Protein AF-0000000079455611 (afdb_homodimer)

Radius of gyration: 25.61 Å; Cα contacts (8 Å, |Δi|>4): 217; chains: 2; bounding box: 55×75×53 Å

Solvent-accessible surface area (backbone atoms only — not comparable to full-atom values): 14718 Å² total; per-residue (Å²): 121,57,54,47,66,90,43,56,75,60,37,57,41,35,81,92,35,50,80,48,82,42,72,66,48,47,72,64,32,62,66,56,49,48,52,51,48,50,53,51,50,51,53,51,50,52,46,51,50,53,52,49,51,51,53,48,49,51,49,42,21,49,53,22,28,58,46,66,75,32,65,88,61,53,71,72,59,59,64,63,41,52,62,32,43,54,50,52,47,39,67,70,47,44,88,69,53,40,73,69,51,49,52,53,50,51,55,44,51,51,50,52,45,51,40,22,37,50,23,25,52,52,45,51,51,54,54,51,52,54,52,57,54,68,73,99,123,57,54,46,68,90,43,57,74,58,37,57,42,36,79,92,36,50,81,50,83,42,71,68,48,47,73,67,32,62,67,55,50,49,52,51,48,51,53,50,50,50,52,50,49,51,46,52,52,52,50,49,50,52,52,49,50,52,49,41,20,48,55,22,27,57,44,66,77,34,65,87,60,53,72,72,58,60,61,63,40,50,62,31,44,54,49,50,50,39,68,72,47,44,88,70,54,39,72,69,52,48,52,53,51,52,55,45,50,50,52,51,45,50,40,23,39,49,22,25,51,52,44,52,52,52,54,51,54,53,53,58,53,66,73,98

InterPro domains:
  IPR000971 Globin [PF00042] (3-98)
  IPR000971 Globin [PS01033] (1-121)
  IPR009050 Globin-like superfamily [SSF46458] (2-120)
  IPR012292 Globin/Protoglobin [G3DSA:1.10.490.10] (1-123)
  IPR050532 Globin-like Oxygen Transporters [PTHR46458] (3-132)

Sequence (272 aa):
MVLFENHYELLNLFEKFQGLKTRDEQAESMELADHAGIVMTTLDKGIKSLDNIDEFFQYVHTVGASHTQIPGFKKDNFGKIKEPFLYAVRETLQERYTTNIEVIYKITIDFIIDTLVEGYEKALQCQENAVSSTEDMVLFENHYELLNLFEKFQGLKTRDEQAESMELADHAGIVMTTLDKGIKSLDNIDEFFQYVHTVGASHTQIPGFKKDNFGKIKEPFLYAVRETLQERYTTNIEVIYKITIDFIIDTLVEGYEKALQCQENAVSSTED

Foldseek 3Di:
DPPCVPPCVVLCVDPVRVPQPDPVSCVPDPVNVVVVVVVVVVVVVVVVVVVVVVVVLVVLLVQLQVCLPPPPDDLVVLVVCLVVVLVVVCVVCVVPCDPVNSVVSNVVSVVSSVSSSNSNVVNVVVVVVVVVVVVD/DPPCVPPCVVLCVDPVRVPQPDPVSCVPDPVNVVVVVVVVVVVVVVVVVVVVVVVVLVVLLVQLQVCLPPPPDDLVVLVVCLVVVLVVVCVVCVVVPDPVNSVVSNVVSVVSSVSSSNSNVVNVVVVVVVVVVVVD

Structure (mmCIF, N/CA/C/O backbone):
data_AF-0000000079455611-model_v1
#
loop_
_entity.id
_entity.type
_entity.pdbx_description
1 polymer 'Globin domain-containing protein'
#
loop_
_atom_site.group_PDB
_atom_site.id
_atom_site.type_symbol
_atom_site.label_atom_id
_atom_site.label_alt_id
_atom_site.label_comp_id
_atom_site.label_asym_id
_atom_site.label_entity_id
_atom_site.label_seq_id
_atom_site.pdbx_PDB_ins_code
_atom_site.Cartn_x
_atom_site.Cartn_y
_atom_site.Cartn_z
_atom_site.occupancy
_atom_site.B_iso_or_equiv
_atom_site.auth_seq_id
_atom_site.auth_comp_id
_atom_site.auth_asym_id
_atom_site.auth_atom_id
_atom_site.pdbx_PDB_model_num
ATOM 1 N N . MET A 1 1 ? 9.586 -16.594 -21.203 1 56.62 1 MET A N 1
ATOM 2 C CA . MET A 1 1 ? 8.945 -17.781 -20.656 1 56.62 1 MET A CA 1
ATOM 3 C C . MET A 1 1 ? 9.711 -18.312 -19.453 1 56.62 1 MET A C 1
ATOM 5 O O . MET A 1 1 ? 9.773 -19.516 -19.219 1 56.62 1 MET A O 1
ATOM 9 N N . VAL A 1 2 ? 10.211 -17.266 -18.703 1 66.56 2 VAL A N 1
ATOM 10 C CA . VAL A 1 2 ? 11.328 -17.469 -17.781 1 66.56 2 VAL A CA 1
ATOM 11 C C . VAL A 1 2 ? 10.805 -17.953 -16.422 1 66.56 2 VAL A C 1
ATOM 13 O O . VAL A 1 2 ? 11.445 -18.781 -15.766 1 66.56 2 VAL A O 1
ATOM 16 N N . LEU A 1 3 ? 9.539 -17.984 -16.234 1 80.81 3 LEU A N 1
ATOM 17 C CA . LEU A 1 3 ? 9.109 -18.172 -14.859 1 80.81 3 LEU A CA 1
ATOM 18 C C . LEU A 1 3 ? 9.141 -19.656 -14.477 1 80.81 3 LEU A C 1
ATOM 20 O O . LEU A 1 3 ? 9.492 -20 -13.344 1 80.81 3 LEU A O 1
ATOM 24 N N . PHE A 1 4 ? 8.875 -20.578 -15.516 1 80.94 4 PHE A N 1
ATOM 25 C CA . PHE A 1 4 ? 8.742 -21.984 -15.18 1 80.94 4 PHE A CA 1
ATOM 26 C C . PHE A 1 4 ? 9.867 -22.797 -15.805 1 80.94 4 PHE A C 1
ATOM 28 O O . PHE A 1 4 ? 9.828 -24.031 -15.781 1 80.94 4 PHE A O 1
ATOM 35 N N . GLU A 1 5 ? 10.82 -22.141 -16.406 1 75.62 5 GLU A N 1
ATOM 36 C CA . GLU A 1 5 ? 11.859 -22.797 -17.188 1 75.62 5 GLU A CA 1
ATOM 37 C C . GLU A 1 5 ? 12.633 -23.812 -16.344 1 75.62 5 GLU A C 1
ATOM 39 O O . GLU A 1 5 ? 12.984 -24.891 -16.812 1 75.62 5 GLU A O 1
ATOM 44 N N . ASN A 1 6 ? 12.867 -23.547 -15.117 1 78.44 6 ASN A N 1
ATOM 45 C CA . ASN A 1 6 ? 13.633 -24.469 -14.297 1 78.44 6 ASN A CA 1
ATOM 46 C C . ASN A 1 6 ? 12.734 -25.281 -13.359 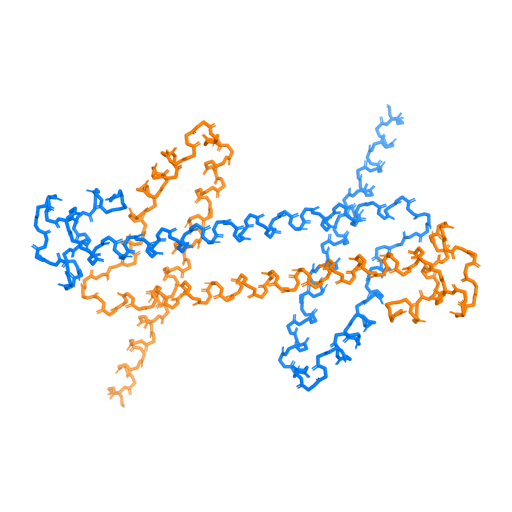1 78.44 6 ASN A C 1
ATOM 48 O O . ASN A 1 6 ? 13.219 -26.031 -12.516 1 78.44 6 ASN A O 1
ATOM 52 N N . HIS A 1 7 ? 11.484 -25.234 -13.586 1 81.38 7 HIS A N 1
ATOM 53 C CA . HIS A 1 7 ? 10.523 -25.938 -12.742 1 81.38 7 HIS A CA 1
ATOM 54 C C . HIS A 1 7 ? 9.383 -26.516 -13.578 1 81.38 7 HIS A C 1
ATOM 56 O O . HIS A 1 7 ? 8.211 -26.297 -13.266 1 81.38 7 HIS A O 1
ATOM 62 N N . TYR A 1 8 ? 9.789 -27.312 -14.508 1 79.06 8 TYR A N 1
ATOM 63 C CA . TYR A 1 8 ? 8.82 -27.891 -15.43 1 79.06 8 TYR A CA 1
ATOM 64 C C . TYR A 1 8 ? 7.918 -28.906 -14.719 1 79.06 8 TYR A C 1
ATOM 66 O O . TYR A 1 8 ? 6.793 -29.156 -15.156 1 79.06 8 TYR A O 1
ATOM 74 N N . GLU A 1 9 ? 8.453 -29.469 -13.672 1 83.31 9 GLU A N 1
ATOM 75 C CA . GLU A 1 9 ? 7.676 -30.422 -12.891 1 83.31 9 GLU A CA 1
ATOM 76 C C . GLU A 1 9 ? 6.383 -29.797 -12.383 1 83.31 9 GLU A C 1
ATOM 78 O O . GLU A 1 9 ? 5.391 -30.5 -12.156 1 83.31 9 GLU A O 1
ATOM 83 N N . LEU A 1 10 ? 6.395 -28.484 -12.266 1 84.94 10 LEU A N 1
ATOM 84 C CA . LEU A 1 10 ? 5.203 -27.781 -11.797 1 84.94 10 LEU A CA 1
ATOM 85 C C . LEU A 1 10 ? 4.109 -27.797 -12.859 1 84.94 10 LEU A C 1
ATOM 87 O O . LEU A 1 10 ? 2.922 -27.844 -12.531 1 84.94 10 LEU A O 1
ATOM 91 N N . LEU A 1 11 ? 4.539 -27.859 -14.102 1 84.38 11 LEU A N 1
ATOM 92 C CA . LEU A 1 11 ? 3.58 -27.812 -15.203 1 84.38 11 LEU A CA 1
ATOM 93 C C . LEU A 1 11 ? 2.762 -29.094 -15.258 1 84.38 11 LEU A C 1
ATOM 95 O O . LEU A 1 11 ? 1.59 -29.078 -15.641 1 84.38 11 LEU A O 1
ATOM 99 N N . ASN A 1 12 ? 3.295 -30.156 -14.766 1 83.69 12 ASN A N 1
ATOM 100 C CA . ASN A 1 12 ? 2.625 -31.453 -14.773 1 83.69 12 ASN A CA 1
ATOM 101 C C . ASN A 1 12 ? 1.487 -31.5 -13.758 1 83.69 12 ASN A C 1
ATOM 103 O O . ASN A 1 12 ? 0.623 -32.375 -13.828 1 83.69 12 ASN A O 1
ATOM 107 N N . LEU A 1 13 ? 1.562 -30.547 -12.828 1 83.81 13 LEU A N 1
ATOM 108 C CA . LEU A 1 13 ? 0.516 -30.516 -11.805 1 83.81 13 LEU A CA 1
ATOM 109 C C . LEU A 1 13 ? -0.767 -29.922 -12.367 1 83.81 13 LEU A C 1
ATOM 111 O O . LEU A 1 13 ? -1.858 -30.188 -11.859 1 83.81 13 LEU A O 1
ATOM 115 N N . PHE A 1 14 ? -0.48 -29.094 -13.375 1 84.5 14 PHE A N 1
ATOM 116 C CA . PHE A 1 14 ? -1.632 -28.391 -13.938 1 84.5 14 PHE A CA 1
ATOM 117 C C . PHE A 1 14 ? -2.217 -29.188 -15.109 1 84.5 14 PHE A C 1
ATOM 119 O O . PHE A 1 14 ? -1.526 -29.438 -16.094 1 84.5 14 PHE A O 1
ATOM 126 N N . GLU A 1 15 ? -3.49 -29.547 -14.93 1 80.69 15 GLU A N 1
ATOM 127 C CA . GLU A 1 15 ? -4.156 -30.344 -15.953 1 80.69 15 GLU A CA 1
ATOM 128 C C . GLU A 1 15 ? -3.975 -29.719 -17.344 1 80.69 15 GLU A C 1
ATOM 130 O O . GLU A 1 15 ? -3.689 -30.438 -18.312 1 80.69 15 GLU A O 1
ATOM 135 N N . LYS A 1 16 ? -4.012 -28.469 -17.422 1 80.94 16 LYS A N 1
ATOM 136 C CA . LYS A 1 16 ? -3.971 -27.75 -18.703 1 80.94 16 LYS A CA 1
ATOM 137 C C . LYS A 1 16 ? -2.576 -27.812 -19.312 1 80.94 16 LYS A C 1
ATOM 139 O O . LYS A 1 16 ? -2.408 -27.531 -20.516 1 80.94 16 LYS A O 1
ATOM 144 N N . PHE A 1 17 ? -1.599 -28.266 -18.516 1 84.06 17 PHE A N 1
ATOM 145 C CA . PHE A 1 17 ? -0.233 -28.172 -19.016 1 84.06 17 PHE A CA 1
ATOM 146 C C . PHE A 1 17 ? 0.416 -29.547 -19.078 1 84.06 17 PHE A C 1
ATOM 148 O O . PHE A 1 17 ? 1.585 -29.672 -19.453 1 84.06 17 PHE A O 1
ATOM 155 N N . GLN A 1 18 ? -0.237 -30.578 -18.703 1 78.19 18 GLN A N 1
ATOM 156 C CA . GLN A 1 18 ? 0.306 -31.938 -18.641 1 78.19 18 GLN A CA 1
ATOM 157 C C . GLN A 1 18 ? 0.809 -32.375 -20 1 78.19 18 GLN A C 1
ATOM 159 O O . GLN A 1 18 ? 1.747 -33.188 -20.094 1 78.19 18 GLN A O 1
ATOM 164 N N . GLY A 1 19 ? 0.367 -31.828 -21 1 77.25 19 GLY A N 1
ATOM 165 C CA . GLY A 1 19 ? 0.75 -32.281 -22.328 1 77.25 19 GLY A CA 1
ATOM 166 C C . GLY A 1 19 ? 1.977 -31.562 -22.875 1 77.25 19 GLY A C 1
ATOM 167 O O . GLY A 1 19 ? 2.508 -31.938 -23.922 1 77.25 19 GLY A O 1
ATOM 168 N N . LEU A 1 20 ? 2.395 -30.609 -22.141 1 79.88 20 LEU A N 1
ATOM 169 C CA . LEU A 1 20 ? 3.547 -29.844 -22.609 1 79.88 20 LEU A CA 1
ATOM 170 C C . LEU A 1 20 ? 4.848 -30.5 -22.172 1 79.88 20 LEU A C 1
ATOM 172 O O . LEU A 1 20 ? 5.406 -30.141 -21.141 1 79.88 20 LEU A O 1
ATOM 176 N N . LYS A 1 21 ? 5.406 -31.375 -22.859 1 76.94 21 LYS A N 1
ATOM 177 C CA . LYS A 1 21 ? 6.508 -32.25 -22.453 1 76.94 21 LYS A CA 1
ATOM 178 C C . LYS A 1 21 ? 7.852 -31.688 -22.906 1 76.94 21 LYS A C 1
ATOM 180 O O . LYS A 1 21 ? 8.891 -31.984 -22.312 1 76.94 21 LYS A O 1
ATOM 185 N N . THR A 1 22 ? 7.82 -30.844 -23.891 1 79.75 22 THR A N 1
ATOM 186 C CA . THR A 1 22 ? 9.07 -30.297 -24.422 1 79.75 22 THR A CA 1
ATOM 187 C C . THR A 1 22 ? 9.133 -28.797 -24.234 1 79.75 22 THR A C 1
ATOM 189 O O . THR A 1 22 ? 8.102 -28.141 -24.047 1 79.75 22 THR A O 1
ATOM 192 N N . ARG A 1 23 ? 10.375 -28.297 -24.25 1 80.62 23 ARG A N 1
ATOM 193 C CA . ARG A 1 23 ? 10.578 -26.859 -24.156 1 80.62 23 ARG A CA 1
ATOM 194 C C . ARG A 1 23 ? 9.867 -26.125 -25.281 1 80.62 23 ARG A C 1
ATOM 196 O O . ARG A 1 23 ? 9.312 -25.047 -25.078 1 80.62 23 ARG A O 1
ATOM 203 N N . ASP A 1 24 ? 9.891 -26.703 -26.375 1 84.81 24 ASP A N 1
ATOM 204 C CA . ASP A 1 24 ? 9.242 -26.094 -27.531 1 84.81 24 ASP A CA 1
ATOM 205 C C . ASP A 1 24 ? 7.727 -26.031 -27.344 1 84.81 24 ASP A C 1
ATOM 207 O O . ASP A 1 24 ? 7.102 -25 -27.641 1 84.81 24 ASP A O 1
ATOM 211 N N . GLU A 1 25 ? 7.18 -27.031 -26.859 1 84.31 25 GLU A N 1
ATOM 212 C CA . GLU A 1 25 ? 5.746 -27.062 -26.578 1 84.31 25 GLU A CA 1
ATOM 213 C C . GLU A 1 25 ? 5.367 -26.016 -25.516 1 84.31 25 GLU A C 1
ATOM 215 O O . GLU A 1 25 ? 4.34 -25.359 -25.641 1 84.31 25 GLU A O 1
ATOM 220 N N . GLN A 1 26 ? 6.18 -25.969 -24.547 1 82.5 26 GLN A N 1
ATOM 221 C CA . GLN A 1 26 ? 5.938 -25 -23.484 1 82.5 26 GLN A CA 1
ATOM 222 C C . GLN A 1 26 ? 6.039 -23.562 -24 1 82.5 26 GLN A C 1
ATOM 224 O O . GLN A 1 26 ? 5.215 -22.719 -23.656 1 82.5 26 GLN A O 1
ATOM 229 N N . ALA A 1 27 ? 7.008 -23.359 -24.875 1 82.44 27 ALA A N 1
ATOM 230 C CA . ALA A 1 27 ? 7.227 -22.016 -25.438 1 82.44 27 ALA A CA 1
ATOM 231 C C . ALA A 1 27 ? 6.078 -21.609 -26.344 1 82.44 27 ALA A C 1
ATOM 233 O O . ALA A 1 27 ? 5.766 -20.422 -26.484 1 82.44 27 ALA A O 1
ATOM 234 N N . GLU A 1 28 ? 5.391 -22.594 -26.859 1 85.94 28 GLU A N 1
ATOM 235 C CA . GLU A 1 28 ? 4.34 -22.328 -27.844 1 85.94 28 GLU A CA 1
ATOM 236 C C . GLU A 1 28 ? 2.965 -22.312 -27.188 1 85.94 28 GLU A C 1
ATOM 238 O O . GLU A 1 28 ? 1.98 -21.891 -27.797 1 85.94 28 GLU A O 1
ATOM 243 N N . SER A 1 29 ? 2.924 -22.781 -25.969 1 86.69 29 SER A N 1
ATOM 244 C CA . SER A 1 29 ? 1.636 -22.859 -25.281 1 86.69 29 SER A CA 1
ATOM 245 C C . SER A 1 29 ? 1.131 -21.469 -24.891 1 86.69 29 SER A C 1
ATOM 247 O O . SER A 1 29 ? 1.732 -20.797 -24.062 1 86.69 29 SER A O 1
ATOM 249 N N . MET A 1 30 ? 0.059 -21.109 -25.453 1 88.25 30 MET A N 1
ATOM 250 C CA . MET A 1 30 ? -0.549 -19.812 -25.156 1 88.25 30 MET A CA 1
ATOM 251 C C . MET A 1 30 ? -1.101 -19.797 -23.734 1 88.25 30 MET A C 1
ATOM 253 O O . MET A 1 30 ? -1.003 -18.766 -23.047 1 88.25 30 MET A O 1
ATOM 257 N N . GLU A 1 31 ? -1.591 -20.906 -23.281 1 88.12 31 GLU A N 1
ATOM 258 C CA . GLU A 1 31 ? -2.15 -20.984 -21.938 1 88.12 31 GLU A CA 1
ATOM 259 C C . GLU A 1 31 ? -1.068 -20.812 -20.875 1 88.12 31 GLU A C 1
ATOM 261 O O . GLU A 1 31 ? -1.279 -20.125 -19.875 1 88.12 31 GLU A O 1
ATOM 266 N N . LEU A 1 32 ? -0.044 -21.453 -21.141 1 88.44 32 LEU A N 1
ATOM 267 C CA . LEU A 1 32 ? 1.074 -21.312 -20.219 1 88.44 32 LEU A CA 1
ATOM 268 C C . LEU A 1 32 ? 1.599 -19.891 -20.203 1 88.44 32 LEU A C 1
ATOM 270 O O . LEU A 1 32 ? 1.865 -19.328 -19.125 1 88.44 32 LEU A O 1
ATOM 274 N N . ALA A 1 33 ? 1.76 -19.312 -21.328 1 87.88 33 ALA A N 1
ATOM 275 C CA . ALA A 1 33 ? 2.205 -17.922 -21.438 1 87.88 33 ALA A CA 1
ATOM 276 C C . ALA A 1 33 ? 1.256 -16.984 -20.703 1 87.88 33 ALA A C 1
ATOM 278 O O . ALA A 1 33 ? 1.696 -16.062 -20.031 1 87.88 33 ALA A O 1
ATOM 279 N N . ASP A 1 34 ? 0.024 -17.25 -20.828 1 90.44 34 ASP A N 1
ATOM 280 C CA . ASP A 1 34 ? -0.986 -16.438 -20.172 1 90.44 34 ASP A CA 1
ATOM 281 C C . ASP A 1 34 ? -0.854 -16.531 -18.641 1 90.44 34 ASP A C 1
ATOM 283 O O . ASP A 1 34 ? -0.893 -15.523 -17.953 1 90.44 34 ASP A O 1
ATOM 287 N N . HIS A 1 35 ? -0.75 -17.734 -18.125 1 90.94 35 HIS A N 1
ATOM 288 C CA . HIS A 1 35 ? -0.613 -17.922 -16.688 1 90.94 35 HIS A CA 1
ATOM 289 C C . HIS A 1 35 ? 0.658 -17.25 -16.156 1 90.94 35 HIS A C 1
ATOM 291 O O . HIS A 1 35 ? 0.635 -16.594 -15.117 1 90.94 35 HIS A O 1
ATOM 297 N N . ALA A 1 36 ? 1.735 -17.484 -16.938 1 89.38 36 ALA A N 1
ATOM 298 C CA . ALA A 1 36 ? 2.992 -16.844 -16.562 1 89.38 36 ALA A CA 1
ATOM 299 C C . ALA A 1 36 ? 2.848 -15.328 -16.531 1 89.38 36 ALA A C 1
ATOM 301 O O . ALA A 1 36 ? 3.377 -14.664 -15.641 1 89.38 36 ALA A O 1
ATOM 302 N N . GLY A 1 37 ? 2.168 -14.75 -17.484 1 90.12 37 GLY A N 1
ATOM 303 C CA . GLY A 1 37 ? 1.895 -13.32 -17.531 1 90.12 37 GLY A CA 1
ATOM 304 C C . GLY A 1 37 ? 1.12 -12.82 -16.328 1 90.12 37 GLY A C 1
ATOM 305 O O . GLY A 1 37 ? 1.443 -11.773 -15.766 1 90.12 37 GLY A O 1
ATOM 306 N N . ILE A 1 38 ? 0.149 -13.578 -15.938 1 92.94 38 ILE A N 1
ATOM 307 C CA . ILE A 1 38 ? -0.661 -13.219 -14.781 1 92.94 38 ILE A CA 1
ATOM 308 C C . ILE A 1 38 ? 0.21 -13.219 -13.523 1 92.94 38 ILE A C 1
ATOM 310 O O . ILE A 1 38 ? 0.147 -12.281 -12.719 1 92.94 38 ILE A O 1
ATOM 314 N N . VAL A 1 39 ? 1.018 -14.25 -13.359 1 93.31 39 VAL A N 1
ATOM 315 C CA . VAL A 1 39 ? 1.899 -14.344 -12.203 1 93.31 39 VAL A CA 1
ATOM 316 C C . VAL A 1 39 ? 2.85 -13.148 -12.172 1 93.31 39 VAL A C 1
ATOM 318 O O . VAL A 1 39 ? 2.939 -12.445 -11.164 1 93.31 39 VAL A O 1
ATOM 321 N N . MET A 1 40 ? 3.408 -12.859 -13.336 1 92.12 40 MET A N 1
ATOM 322 C CA . MET A 1 40 ? 4.367 -11.766 -13.43 1 92.12 40 MET A CA 1
ATOM 323 C C . MET A 1 40 ? 3.699 -10.43 -13.117 1 92.12 40 MET A C 1
ATOM 325 O O . MET A 1 40 ? 4.246 -9.617 -12.367 1 92.12 40 MET A O 1
ATOM 329 N N . THR A 1 41 ? 2.598 -10.234 -13.625 1 91.88 41 THR A N 1
ATOM 330 C CA . THR A 1 41 ? 1.881 -8.977 -13.43 1 91.88 41 THR A CA 1
ATOM 331 C C . THR A 1 41 ? 1.448 -8.82 -11.977 1 91.88 41 THR A C 1
ATOM 333 O O . THR A 1 41 ? 1.538 -7.727 -11.414 1 91.88 41 THR A O 1
ATOM 336 N N . THR A 1 42 ? 1.025 -9.859 -11.391 1 92.56 42 THR A N 1
ATOM 337 C CA . THR A 1 42 ? 0.61 -9.82 -9.992 1 92.56 42 THR A CA 1
ATOM 338 C C . THR A 1 42 ? 1.793 -9.492 -9.086 1 92.56 42 THR A C 1
ATOM 340 O O . THR A 1 42 ? 1.69 -8.625 -8.219 1 92.56 42 THR A O 1
ATOM 343 N N . LEU A 1 43 ? 2.885 -10.164 -9.328 1 92.88 43 LEU A N 1
ATOM 344 C CA . LEU A 1 43 ? 4.078 -9.914 -8.531 1 92.88 43 LEU A CA 1
ATOM 345 C C . LEU A 1 43 ? 4.551 -8.477 -8.703 1 92.88 43 LEU A C 1
ATOM 347 O O . LEU A 1 43 ? 4.863 -7.793 -7.719 1 92.88 43 LEU A O 1
ATOM 351 N N . ASP A 1 44 ? 4.566 -7.984 -9.914 1 90.56 44 ASP A N 1
ATOM 352 C CA . ASP A 1 44 ? 4.973 -6.613 -10.203 1 90.56 44 ASP A CA 1
ATOM 353 C C . ASP A 1 44 ? 4.066 -5.609 -9.5 1 90.56 44 ASP A C 1
ATOM 355 O O . ASP A 1 44 ? 4.539 -4.617 -8.945 1 90.56 44 ASP A O 1
ATOM 359 N N . LYS A 1 45 ? 2.783 -5.875 -9.586 1 91.56 45 LYS A N 1
ATOM 360 C CA . LYS A 1 45 ? 1.814 -5.023 -8.906 1 91.56 45 LYS A CA 1
ATOM 361 C C . LYS A 1 45 ? 2.08 -4.98 -7.406 1 91.56 45 LYS A C 1
ATOM 363 O O . LYS A 1 45 ? 2.061 -3.908 -6.797 1 91.56 45 LYS A O 1
ATOM 368 N N . GLY A 1 46 ? 2.311 -6.141 -6.793 1 92.75 46 GLY A N 1
ATOM 369 C CA . GLY A 1 46 ? 2.625 -6.199 -5.371 1 92.75 46 GLY A CA 1
ATOM 370 C C . GLY A 1 46 ? 3.865 -5.406 -5.004 1 92.75 46 GLY A C 1
ATOM 371 O O . GLY A 1 46 ? 3.844 -4.609 -4.062 1 92.75 46 GLY A O 1
ATOM 372 N N . ILE A 1 47 ? 4.871 -5.547 -5.742 1 90.81 47 ILE A N 1
ATOM 373 C CA . ILE A 1 47 ? 6.145 -4.883 -5.48 1 90.81 47 ILE A CA 1
ATOM 374 C C . ILE A 1 47 ? 5.965 -3.369 -5.586 1 90.81 47 ILE A C 1
ATOM 376 O O . ILE A 1 47 ? 6.387 -2.623 -4.699 1 90.81 47 ILE A O 1
ATOM 380 N N . LYS A 1 48 ? 5.348 -2.906 -6.641 1 89.94 48 LYS A N 1
ATOM 381 C CA . LYS A 1 48 ? 5.121 -1.48 -6.855 1 89.94 48 LYS A CA 1
ATOM 382 C C . LYS A 1 48 ? 4.227 -0.895 -5.766 1 89.94 48 LYS A C 1
ATOM 384 O O . LYS A 1 48 ? 4.465 0.219 -5.293 1 89.94 48 LYS A O 1
ATOM 389 N N . SER A 1 49 ? 3.221 -1.634 -5.438 1 90.25 49 SER A N 1
ATOM 390 C CA . SER A 1 49 ? 2.311 -1.178 -4.391 1 90.25 49 SER A CA 1
ATOM 391 C C . SER A 1 49 ? 3.031 -1.021 -3.057 1 90.25 49 SER A C 1
ATOM 393 O O . SER A 1 49 ? 2.855 -0.016 -2.365 1 90.25 49 SER A O 1
ATOM 395 N N . LEU A 1 50 ? 3.797 -1.969 -2.752 1 88.44 50 LEU A N 1
ATOM 396 C CA . LEU A 1 50 ? 4.527 -1.926 -1.491 1 88.44 50 LEU A CA 1
ATOM 397 C C . LEU A 1 50 ? 5.57 -0.81 -1.504 1 88.44 50 LEU A C 1
ATOM 399 O O . LEU A 1 50 ? 5.789 -0.15 -0.486 1 88.44 50 LEU A O 1
ATOM 403 N N . ASP A 1 51 ? 6.234 -0.628 -2.643 1 88.5 51 ASP A N 1
ATOM 404 C CA . ASP A 1 51 ? 7.18 0.475 -2.795 1 88.5 51 ASP A CA 1
ATOM 405 C C . ASP A 1 51 ? 6.48 1.823 -2.635 1 88.5 51 ASP A C 1
ATOM 407 O O . ASP A 1 51 ? 7 2.723 -1.972 1 88.5 51 ASP A O 1
ATOM 411 N N . ASN A 1 52 ? 5.344 1.943 -3.227 1 88.81 52 ASN A N 1
ATOM 412 C CA . ASN A 1 52 ? 4.574 3.18 -3.148 1 88.81 52 ASN A CA 1
ATOM 413 C C . ASN A 1 52 ? 4.152 3.486 -1.714 1 88.81 52 ASN A C 1
ATOM 415 O O . ASN A 1 52 ? 4.203 4.637 -1.279 1 88.81 52 ASN A O 1
ATOM 419 N N . ILE A 1 53 ? 3.754 2.521 -1.037 1 88.38 53 ILE A N 1
ATOM 420 C CA . ILE A 1 53 ? 3.312 2.736 0.337 1 88.38 53 ILE A CA 1
ATOM 421 C C . ILE A 1 53 ? 4.5 3.145 1.203 1 88.38 53 ILE A C 1
ATOM 423 O O . ILE A 1 53 ? 4.375 4.008 2.074 1 88.38 53 ILE A O 1
ATOM 427 N N . ASP A 1 54 ? 5.629 2.494 1.028 1 88.38 54 ASP A N 1
ATOM 428 C CA . ASP A 1 54 ? 6.84 2.883 1.748 1 88.38 54 ASP A CA 1
ATOM 429 C C . ASP A 1 54 ? 7.188 4.348 1.488 1 88.38 54 ASP A C 1
ATOM 431 O O . ASP A 1 54 ? 7.492 5.094 2.422 1 88.38 54 ASP A O 1
ATOM 435 N N . GLU A 1 55 ? 7.145 4.727 0.245 1 92.12 55 GLU A N 1
ATOM 436 C CA . GLU A 1 55 ? 7.41 6.117 -0.119 1 92.12 55 GLU A CA 1
ATOM 437 C C . GLU A 1 55 ? 6.418 7.062 0.554 1 92.12 55 GLU A C 1
ATOM 439 O O . GLU A 1 55 ? 6.793 8.148 0.999 1 92.12 55 GLU A O 1
ATOM 444 N N . PHE A 1 56 ? 5.25 6.652 0.55 1 94.31 56 PHE A N 1
ATOM 445 C CA . PHE A 1 56 ? 4.207 7.445 1.196 1 94.31 56 PHE A CA 1
ATOM 446 C C . PHE A 1 56 ? 4.516 7.645 2.676 1 94.31 56 PHE A C 1
ATOM 448 O O . PHE A 1 56 ? 4.453 8.766 3.184 1 94.31 56 PHE A O 1
ATOM 455 N N . PHE A 1 57 ? 4.883 6.621 3.367 1 91.69 57 PHE A N 1
ATOM 456 C CA . PHE A 1 57 ? 5.137 6.738 4.797 1 91.69 57 PHE A CA 1
ATOM 457 C C . PHE A 1 57 ? 6.395 7.555 5.059 1 91.69 57 PHE A C 1
ATOM 459 O O . PHE A 1 57 ? 6.477 8.273 6.055 1 91.69 57 PHE A O 1
ATOM 466 N N . GLN A 1 58 ? 7.32 7.422 4.18 1 94.94 58 GLN A N 1
ATOM 467 C CA . GLN A 1 58 ? 8.492 8.281 4.305 1 94.94 58 GLN A CA 1
ATOM 468 C C . GLN A 1 58 ? 8.117 9.75 4.188 1 94.94 58 GLN A C 1
ATOM 470 O O . GLN A 1 58 ? 8.617 10.586 4.945 1 94.94 58 GLN A O 1
ATOM 475 N N . TYR A 1 59 ? 7.312 10.023 3.279 1 96.94 59 TYR A N 1
ATOM 476 C CA . TYR A 1 59 ? 6.82 11.383 3.098 1 96.94 59 TYR A CA 1
ATOM 477 C C . TYR A 1 59 ? 6.078 11.867 4.336 1 96.94 59 TYR A C 1
ATOM 479 O O . TYR A 1 59 ? 6.332 12.969 4.836 1 96.94 59 TYR A O 1
ATOM 487 N N . VAL A 1 60 ? 5.18 11.07 4.828 1 97.12 60 VAL A N 1
ATOM 488 C CA . VAL A 1 60 ? 4.387 11.422 6 1 97.12 60 VAL A CA 1
ATOM 489 C C . VAL A 1 60 ? 5.309 11.641 7.199 1 97.12 60 VAL A C 1
ATOM 491 O O . VAL A 1 60 ? 5.109 12.578 7.98 1 97.12 60 VAL A O 1
ATOM 494 N N . HIS A 1 61 ? 6.266 10.789 7.332 1 96.62 61 HIS A N 1
ATOM 495 C CA . HIS A 1 61 ? 7.27 10.938 8.383 1 96.62 61 HIS A CA 1
ATOM 496 C C . HIS A 1 61 ? 7.973 12.289 8.281 1 96.62 61 HIS A C 1
ATOM 498 O O . HIS A 1 61 ? 8.125 12.992 9.281 1 96.62 61 HIS A O 1
ATOM 504 N N . THR A 1 62 ? 8.352 12.648 7.133 1 97.62 62 THR A N 1
ATOM 505 C CA . THR A 1 62 ? 9.039 13.914 6.879 1 97.62 62 THR A CA 1
ATOM 506 C C . THR A 1 62 ? 8.125 15.094 7.195 1 97.62 62 THR A C 1
ATOM 508 O O . THR A 1 62 ? 8.578 16.109 7.746 1 97.62 62 THR A O 1
ATOM 511 N N . VAL A 1 63 ? 6.93 14.93 6.801 1 97.19 63 VAL A N 1
ATOM 512 C CA . VAL A 1 63 ? 5.953 15.961 7.121 1 97.19 63 VAL A CA 1
ATOM 513 C C . VAL A 1 63 ? 5.848 16.125 8.641 1 97.19 63 VAL A C 1
ATOM 515 O O . VAL A 1 63 ? 5.867 17.234 9.156 1 97.19 63 VAL A O 1
ATOM 518 N N . GLY A 1 64 ? 5.711 15.047 9.359 1 97.62 64 GLY A N 1
ATOM 519 C CA . GLY A 1 64 ? 5.727 15.102 10.812 1 97.62 64 GLY A CA 1
ATOM 520 C C . GLY A 1 64 ? 6.953 15.797 11.375 1 97.62 64 GLY A C 1
ATOM 521 O O . GLY A 1 64 ? 6.84 16.672 12.227 1 97.62 64 GLY A O 1
ATOM 522 N N . ALA A 1 65 ? 8.117 15.453 10.898 1 97.5 65 ALA A N 1
ATOM 523 C CA . ALA A 1 65 ? 9.391 16.031 11.32 1 97.5 65 ALA A CA 1
ATOM 524 C C . ALA A 1 65 ? 9.414 17.547 11.078 1 97.5 65 ALA A C 1
ATOM 526 O O . ALA A 1 65 ? 9.875 18.297 11.93 1 97.5 65 ALA A O 1
ATOM 527 N N . SER A 1 66 ? 8.93 17.984 9.961 1 96.25 66 SER A N 1
ATOM 528 C CA . SER A 1 66 ? 8.977 19.391 9.586 1 96.25 66 SER A CA 1
ATOM 529 C C . SER A 1 66 ? 8.164 20.25 10.555 1 96.25 66 SER A C 1
ATOM 531 O O . SER A 1 66 ? 8.414 21.438 10.695 1 96.25 66 SER A O 1
ATOM 533 N N . HIS A 1 67 ? 7.281 19.688 11.281 1 96.5 67 HIS A N 1
ATOM 534 C CA . HIS A 1 67 ? 6.41 20.438 12.18 1 96.5 67 HIS A CA 1
ATOM 535 C C . HIS A 1 67 ? 7.105 20.719 13.508 1 96.5 67 HIS A C 1
ATOM 537 O O . HIS A 1 67 ? 6.613 21.516 14.305 1 96.5 67 HIS A O 1
ATOM 543 N N . THR A 1 68 ? 8.25 20.141 13.703 1 95.75 68 THR A N 1
ATOM 544 C CA . THR A 1 68 ? 9.062 20.516 14.859 1 95.75 68 THR A CA 1
ATOM 545 C C . THR A 1 68 ? 9.562 21.938 14.727 1 95.75 68 THR A C 1
ATOM 547 O O . THR A 1 68 ? 9.938 22.562 15.719 1 95.75 68 THR A O 1
ATOM 550 N N . GLN A 1 69 ? 9.594 22.469 13.547 1 94.44 69 GLN A N 1
ATOM 551 C CA . GLN A 1 69 ? 10.109 23.812 13.281 1 94.44 69 GLN A CA 1
ATOM 552 C C . GLN A 1 69 ? 9.047 24.875 13.586 1 94.44 69 GLN A C 1
ATOM 554 O O . GLN A 1 69 ? 9.336 26.062 13.539 1 94.44 69 GLN A O 1
ATOM 559 N N . ILE A 1 70 ? 7.895 24.469 13.859 1 93.06 70 ILE A N 1
ATOM 560 C CA . ILE A 1 70 ? 6.805 25.375 14.195 1 93.06 70 ILE A CA 1
ATOM 561 C C . ILE A 1 70 ? 6.797 25.641 15.695 1 93.06 70 ILE A C 1
ATOM 563 O O . ILE A 1 70 ? 6.512 24.734 16.484 1 93.06 70 ILE A O 1
ATOM 567 N N . PRO A 1 71 ? 7.023 26.844 16.062 1 91.88 71 PRO A N 1
ATOM 568 C CA . PRO A 1 71 ? 7.059 27.172 17.484 1 91.88 71 PRO A CA 1
ATOM 569 C C . PRO A 1 71 ? 5.746 26.844 18.188 1 91.88 71 PRO A C 1
ATOM 571 O O . PRO A 1 71 ? 4.676 27.25 17.734 1 91.88 71 PRO A O 1
ATOM 574 N N . GLY A 1 72 ? 5.875 26.078 19.266 1 92.69 72 GLY A N 1
ATOM 575 C CA . GLY A 1 72 ? 4.715 25.797 20.094 1 92.69 72 GLY A CA 1
ATOM 576 C C . GLY A 1 72 ? 3.936 24.578 19.625 1 92.69 72 GLY A C 1
ATOM 577 O O . GLY A 1 72 ? 3.029 24.125 20.328 1 92.69 72 GLY A O 1
ATOM 578 N N . PHE A 1 73 ? 4.289 24.094 18.5 1 95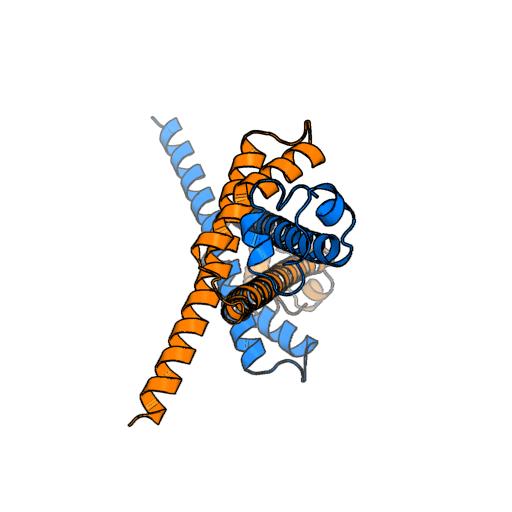.19 73 PHE A N 1
ATOM 579 C CA . PHE A 1 73 ? 3.607 22.906 18 1 95.19 73 PHE A CA 1
ATOM 580 C C . PHE A 1 73 ? 3.945 21.688 18.844 1 95.19 73 PHE A C 1
ATOM 582 O O . PHE A 1 73 ? 5.098 21.484 19.234 1 95.19 73 PHE A O 1
ATOM 589 N N . LYS A 1 74 ? 2.854 20.891 19.156 1 95.62 74 LYS A N 1
ATOM 590 C CA . LYS A 1 74 ? 3.016 19.672 19.922 1 95.62 74 LYS A CA 1
ATOM 591 C C . LYS A 1 74 ? 2.48 18.469 19.156 1 95.62 74 LYS A C 1
ATOM 593 O O . LYS A 1 74 ? 1.553 18.594 18.359 1 95.62 74 LYS A O 1
ATOM 598 N N . LYS A 1 75 ? 3.035 17.281 19.484 1 96.75 75 LYS A N 1
ATOM 599 C CA . LYS A 1 75 ? 2.652 16.062 18.781 1 96.75 75 LYS A CA 1
ATOM 600 C C . LYS A 1 75 ? 1.154 15.797 18.922 1 96.75 75 LYS A C 1
ATOM 602 O O . LYS A 1 75 ? 0.533 15.258 18 1 96.75 75 LYS A O 1
ATOM 607 N N . ASP A 1 76 ? 0.561 16.281 20.031 1 96.06 76 ASP A N 1
ATOM 608 C CA . ASP A 1 76 ? -0.86 16.047 20.266 1 96.06 76 ASP A CA 1
ATOM 609 C C . ASP A 1 76 ? -1.72 16.844 19.281 1 96.06 76 ASP A C 1
ATOM 611 O O . ASP A 1 76 ? -2.891 16.516 19.078 1 96.06 76 ASP A O 1
ATOM 615 N N . ASN A 1 77 ? -1.16 17.875 18.672 1 95.25 77 ASN A N 1
ATOM 616 C CA . ASN A 1 77 ? -1.896 18.703 17.719 1 95.25 77 ASN A CA 1
ATOM 617 C C . ASN A 1 77 ? -2.273 17.906 16.469 1 95.25 77 ASN A C 1
ATOM 619 O O . ASN A 1 77 ? -3.299 18.172 15.844 1 95.25 77 ASN A O 1
ATOM 623 N N . PHE A 1 78 ? -1.543 16.875 16.109 1 96.44 78 PHE A N 1
ATOM 624 C CA . PHE A 1 78 ? -1.854 16.062 14.953 1 96.44 78 PHE A CA 1
ATOM 625 C C . PHE A 1 78 ? -3.207 15.383 15.117 1 96.44 78 PHE A C 1
ATOM 627 O O . PHE A 1 78 ? -3.965 15.25 14.156 1 96.44 78 PHE A O 1
ATOM 634 N N . GLY A 1 79 ? -3.49 14.953 16.281 1 95.12 79 GLY A N 1
ATOM 635 C CA . GLY A 1 79 ? -4.723 14.227 16.547 1 95.12 79 GLY A CA 1
ATOM 636 C C . GLY A 1 79 ? -5.965 15.078 16.375 1 95.12 79 GLY A C 1
ATOM 637 O O . GLY A 1 79 ? -7.059 14.555 16.156 1 95.12 79 GLY A O 1
ATOM 638 N N . LYS A 1 80 ? -5.82 16.328 16.422 1 93.56 80 LYS A N 1
ATOM 639 C CA . LYS A 1 80 ? -6.945 17.266 16.391 1 93.56 80 LYS A CA 1
ATOM 640 C C . LYS A 1 80 ? -7.586 17.312 15.008 1 93.56 80 LYS A C 1
ATOM 642 O O . LYS A 1 80 ? -8.719 17.766 14.859 1 93.56 80 LYS A O 1
ATOM 647 N N . ILE A 1 81 ? -6.875 16.844 14.047 1 91.94 81 ILE A N 1
ATOM 648 C CA . ILE A 1 81 ? -7.398 16.953 12.688 1 91.94 81 ILE A CA 1
ATOM 649 C C . ILE A 1 81 ? -8.273 15.734 12.375 1 91.94 81 ILE A C 1
ATOM 651 O O . ILE A 1 81 ? -8.984 15.719 11.375 1 91.94 81 ILE A O 1
ATOM 655 N N . LYS A 1 82 ? -8.242 14.703 13.234 1 93.88 82 LYS A N 1
ATOM 656 C CA . LYS A 1 82 ? -8.93 13.445 12.938 1 93.88 82 LYS A CA 1
ATOM 657 C C . LYS A 1 82 ? -10.43 13.664 12.766 1 93.88 82 LYS A C 1
ATOM 659 O O . LYS A 1 82 ? -11.008 13.32 11.734 1 93.88 82 LYS A O 1
ATOM 664 N N . GLU A 1 83 ? -11.086 14.297 13.727 1 93.44 83 GLU A N 1
ATOM 665 C CA . GLU A 1 83 ? -12.531 14.445 13.711 1 93.44 83 GLU A CA 1
ATOM 666 C C . GLU A 1 83 ? -12.984 15.336 12.562 1 93.44 83 GLU A C 1
ATOM 668 O O . GLU A 1 83 ? -13.914 14.992 11.828 1 93.44 83 GLU A O 1
ATOM 673 N N . PRO A 1 84 ? -12.328 16.469 12.391 1 92.38 84 PRO A N 1
ATOM 674 C CA . PRO A 1 84 ? -12.703 17.281 11.234 1 92.38 84 PRO A CA 1
ATOM 675 C C . PRO A 1 84 ? -12.547 16.547 9.914 1 92.38 84 PRO A C 1
ATOM 677 O O . PRO A 1 84 ? -13.352 16.719 9 1 92.38 84 PRO A O 1
ATOM 680 N N . PHE A 1 85 ? -11.562 15.773 9.766 1 93.12 85 PHE A N 1
ATOM 681 C CA . PHE A 1 85 ? -11.359 15 8.547 1 93.12 85 PHE A CA 1
ATOM 682 C C . PHE A 1 85 ? -12.492 14.008 8.344 1 93.12 85 PHE A C 1
ATOM 684 O O . PHE A 1 85 ? -13.047 13.906 7.246 1 93.12 85 PHE A O 1
ATOM 691 N N . LEU A 1 86 ? -12.797 13.258 9.383 1 93.31 86 LEU A N 1
ATOM 692 C CA . LEU A 1 86 ? -13.859 12.266 9.273 1 93.31 86 LEU A CA 1
ATOM 693 C C . LEU A 1 86 ? -15.188 12.922 8.922 1 93.31 86 LEU A C 1
ATOM 695 O O . LEU A 1 86 ? -15.984 12.359 8.164 1 93.31 86 LEU A O 1
ATOM 699 N N . TYR A 1 87 ? -15.375 14.078 9.461 1 92.19 87 TYR A N 1
ATOM 700 C CA . TYR A 1 87 ? -16.578 14.836 9.117 1 92.19 87 TYR A CA 1
ATOM 701 C C . TYR A 1 87 ? -16.594 15.18 7.637 1 92.19 87 TYR A C 1
ATOM 703 O O . TYR A 1 87 ? -17.609 14.992 6.957 1 92.19 87 TYR A O 1
ATOM 711 N N . ALA A 1 88 ? -15.516 15.719 7.176 1 90.06 88 ALA A N 1
ATOM 712 C CA . ALA A 1 88 ? -15.406 16.078 5.766 1 90.06 88 ALA A CA 1
ATOM 713 C C . ALA A 1 88 ? -15.656 14.875 4.863 1 90.06 88 ALA A C 1
ATOM 715 O O . ALA A 1 88 ? -16.312 14.992 3.826 1 90.06 88 ALA A O 1
ATOM 716 N N . VAL A 1 89 ? -15.117 13.703 5.238 1 90.38 89 VAL A N 1
ATOM 717 C CA . VAL A 1 89 ? -15.297 12.477 4.473 1 90.38 89 VAL A CA 1
ATOM 718 C C . VAL A 1 89 ? -16.766 12.102 4.43 1 90.38 89 VAL A C 1
ATOM 720 O O . VAL A 1 89 ? -17.297 11.742 3.373 1 90.38 89 VAL A O 1
ATOM 723 N N . ARG A 1 90 ? -17.406 12.195 5.562 1 91.38 90 ARG A N 1
ATOM 724 C CA . ARG A 1 90 ? -18.828 11.891 5.645 1 91.38 90 ARG A CA 1
ATOM 725 C C . ARG A 1 90 ? -19.641 12.797 4.715 1 91.38 90 ARG A C 1
ATOM 727 O O . ARG A 1 90 ? -20.547 12.328 4.023 1 91.38 90 ARG A O 1
ATOM 734 N N . GLU A 1 91 ? -19.312 14.023 4.699 1 91.44 91 GLU A N 1
ATOM 735 C CA . GLU A 1 91 ? -20.016 14.984 3.85 1 91.44 91 GLU A CA 1
ATOM 736 C C . GLU A 1 91 ? -19.781 14.688 2.373 1 91.44 91 GLU A C 1
ATOM 738 O O . GLU A 1 91 ? -20.656 14.906 1.542 1 91.44 91 GLU A O 1
ATOM 743 N N . THR A 1 92 ? -18.641 14.219 2.082 1 87.62 92 THR A N 1
ATOM 744 C CA . THR A 1 92 ? -18.266 13.93 0.701 1 87.62 92 THR A CA 1
ATOM 745 C C . THR A 1 92 ? -18.938 12.648 0.218 1 87.62 92 THR A C 1
ATOM 747 O O . THR A 1 92 ? -19.484 12.602 -0.888 1 87.62 92 THR A O 1
ATOM 750 N N . LEU A 1 93 ? -18.938 11.625 1.014 1 88.94 93 LEU A N 1
ATOM 751 C CA . LEU A 1 93 ? -19.391 10.305 0.596 1 88.94 93 LEU A CA 1
ATOM 752 C C . LEU A 1 93 ? -20.906 10.172 0.794 1 88.94 93 LEU A C 1
ATOM 754 O O . LEU A 1 93 ? -21.562 9.398 0.094 1 88.94 93 LEU A O 1
ATOM 758 N N . GLN A 1 94 ? -21.375 10.977 1.809 1 92.94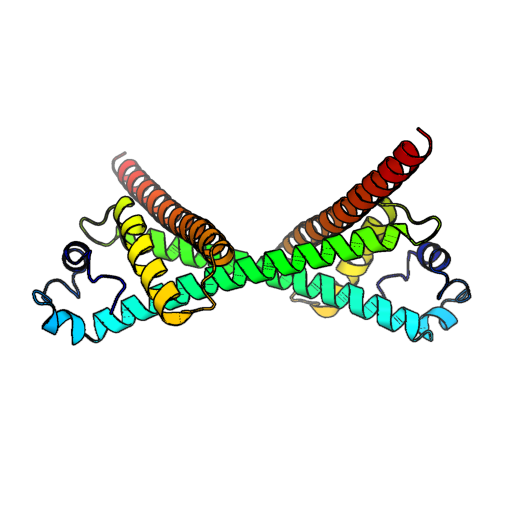 94 GLN A N 1
ATOM 759 C CA . GLN A 1 94 ? -22.812 10.953 2.098 1 92.94 94 GLN A CA 1
ATOM 760 C C . GLN A 1 94 ? -23.297 9.523 2.318 1 92.94 94 GLN A C 1
ATOM 762 O O . GLN A 1 94 ? -22.828 8.828 3.215 1 92.94 94 GLN A O 1
ATOM 767 N N . GLU A 1 95 ? -24.156 8.953 1.463 1 91.31 95 GLU A N 1
ATOM 768 C CA . GLU A 1 95 ? -24.812 7.66 1.647 1 91.31 95 GLU A CA 1
ATOM 769 C C . GLU A 1 95 ? -23.797 6.52 1.537 1 91.31 95 GLU A C 1
ATOM 771 O O . GLU A 1 95 ? -24.031 5.426 2.059 1 91.31 95 GLU A O 1
ATOM 776 N N . ARG A 1 96 ? -22.781 6.77 0.952 1 88.88 96 ARG A N 1
ATOM 777 C CA . ARG A 1 96 ? -21.75 5.742 0.799 1 88.88 96 ARG A CA 1
ATOM 778 C C . ARG A 1 96 ? -20.938 5.59 2.076 1 88.88 96 ARG A C 1
ATOM 780 O O . ARG A 1 96 ? -20.156 4.648 2.211 1 88.88 96 ARG A O 1
ATOM 787 N N . TYR A 1 97 ? -21.109 6.559 2.947 1 90.75 97 TYR A N 1
ATOM 788 C CA . TYR A 1 97 ? -20.406 6.527 4.23 1 90.75 97 TYR A CA 1
ATOM 789 C C . TYR A 1 97 ? -21.109 5.574 5.199 1 90.75 97 TYR A C 1
ATOM 791 O O . TYR A 1 97 ? -21.859 6.012 6.07 1 90.75 97 TYR A O 1
ATOM 799 N N . THR A 1 98 ? -20.797 4.297 5.109 1 91.56 98 THR A N 1
ATOM 800 C CA . THR A 1 98 ? -21.359 3.262 5.969 1 91.56 98 THR A CA 1
ATOM 801 C C . THR A 1 98 ? -20.516 3.096 7.238 1 91.56 98 THR A C 1
ATOM 803 O O . THR A 1 98 ? -19.438 3.674 7.352 1 91.56 98 THR A O 1
ATOM 806 N N . THR A 1 99 ? -21.062 2.289 8.102 1 90.69 99 THR A N 1
ATOM 807 C CA . THR A 1 99 ? -20.359 2.023 9.352 1 90.69 99 THR A CA 1
ATOM 808 C C . THR A 1 99 ? -19.031 1.337 9.078 1 90.69 99 THR A C 1
ATOM 810 O O . THR A 1 99 ? -18.031 1.642 9.734 1 90.69 99 THR A O 1
ATOM 813 N N . ASN A 1 100 ? -19.031 0.394 8.164 1 84.94 100 ASN A N 1
ATOM 814 C CA . ASN A 1 100 ? -17.797 -0.307 7.809 1 84.94 100 ASN A CA 1
ATOM 815 C C . ASN A 1 100 ? -16.766 0.646 7.227 1 84.94 100 ASN A C 1
ATOM 817 O O . ASN A 1 100 ? -15.586 0.578 7.586 1 84.94 100 ASN A O 1
ATOM 821 N N . ILE A 1 101 ? -17.203 1.551 6.414 1 85.25 101 ILE A N 1
ATOM 822 C CA . ILE A 1 101 ? -16.328 2.541 5.812 1 85.25 101 ILE A CA 1
ATOM 823 C C . ILE A 1 101 ? -15.758 3.455 6.898 1 85.25 101 ILE A C 1
ATOM 825 O O . ILE A 1 101 ? -14.562 3.754 6.91 1 85.25 101 ILE A O 1
ATOM 829 N N . GLU A 1 102 ? -16.562 3.832 7.805 1 90.75 102 GLU A N 1
ATOM 830 C CA . GLU A 1 102 ? -16.141 4.684 8.914 1 90.75 102 GLU A CA 1
ATOM 831 C C . GLU A 1 102 ? -15.031 4.02 9.727 1 90.75 102 GLU A C 1
ATOM 833 O O . GLU A 1 102 ? -14.031 4.66 10.062 1 90.75 102 GLU A O 1
ATOM 838 N N . VAL A 1 103 ? -15.188 2.799 10.031 1 89.19 103 VAL A N 1
ATOM 839 C CA . VAL A 1 103 ? -14.219 2.066 10.836 1 89.19 103 VAL A CA 1
ATOM 840 C C . VAL A 1 103 ? -12.875 2.008 10.109 1 89.19 103 VAL A C 1
ATOM 842 O O . VAL A 1 103 ? -11.828 2.262 10.703 1 89.19 103 VAL A O 1
ATOM 845 N N . ILE A 1 104 ? -12.922 1.755 8.852 1 86.56 104 ILE A N 1
ATOM 846 C CA . ILE A 1 104 ? -11.711 1.642 8.055 1 86.56 104 ILE A CA 1
ATOM 847 C C . ILE A 1 104 ? -11 2.992 8 1 86.56 104 ILE A C 1
ATOM 849 O O . ILE A 1 104 ? -9.781 3.064 8.172 1 86.56 104 ILE A O 1
ATOM 853 N N . TYR A 1 105 ? -11.797 4.059 7.766 1 91.12 105 TYR A N 1
ATOM 854 C CA . TYR A 1 105 ? -11.219 5.398 7.707 1 91.12 105 TYR A CA 1
ATOM 855 C C . TYR A 1 105 ? -10.602 5.785 9.047 1 91.12 105 TYR A C 1
ATOM 857 O O . TYR A 1 105 ? -9.516 6.367 9.086 1 91.12 105 TYR A O 1
ATOM 865 N N . LYS A 1 106 ? -11.258 5.438 10.102 1 92.81 106 LYS A N 1
ATOM 866 C CA . LYS A 1 106 ? -10.773 5.773 11.438 1 92.81 106 LYS A CA 1
ATOM 867 C C . LYS A 1 106 ? -9.445 5.078 11.734 1 92.81 106 LYS A C 1
ATOM 869 O O . LYS A 1 106 ? -8.5 5.711 12.195 1 92.81 106 LYS A O 1
ATOM 874 N N . ILE A 1 107 ? -9.391 3.809 11.477 1 91.06 107 ILE A N 1
ATOM 875 C CA . ILE A 1 107 ? -8.18 3.033 11.711 1 91.06 107 ILE A CA 1
ATOM 876 C C . ILE A 1 107 ? -7.039 3.578 10.852 1 91.06 107 ILE A C 1
ATOM 878 O O . ILE A 1 107 ? -5.922 3.766 11.328 1 91.06 107 ILE A O 1
ATOM 882 N N . THR A 1 108 ? -7.336 3.863 9.609 1 92.25 108 THR A N 1
ATOM 883 C CA . THR A 1 108 ? -6.324 4.324 8.664 1 92.25 108 THR A CA 1
ATOM 884 C C . THR A 1 108 ? -5.793 5.695 9.07 1 92.25 108 THR A C 1
ATOM 886 O O . THR A 1 108 ? -4.582 5.922 9.07 1 92.25 108 THR A O 1
ATOM 889 N N . ILE A 1 109 ? -6.672 6.578 9.406 1 94.5 109 ILE A N 1
ATOM 890 C CA . ILE A 1 109 ? -6.246 7.922 9.773 1 94.5 109 ILE A CA 1
ATOM 891 C C . ILE A 1 109 ? -5.41 7.863 11.055 1 94.5 109 ILE A C 1
ATOM 893 O O . ILE A 1 109 ? -4.438 8.609 11.203 1 94.5 109 ILE A O 1
ATOM 897 N N . ASP A 1 110 ? -5.777 7.016 11.992 1 94.75 110 ASP A N 1
ATOM 898 C CA . ASP A 1 110 ? -4.969 6.844 13.195 1 94.75 110 ASP A CA 1
ATOM 899 C C . ASP A 1 110 ? -3.549 6.402 12.844 1 94.75 110 ASP A C 1
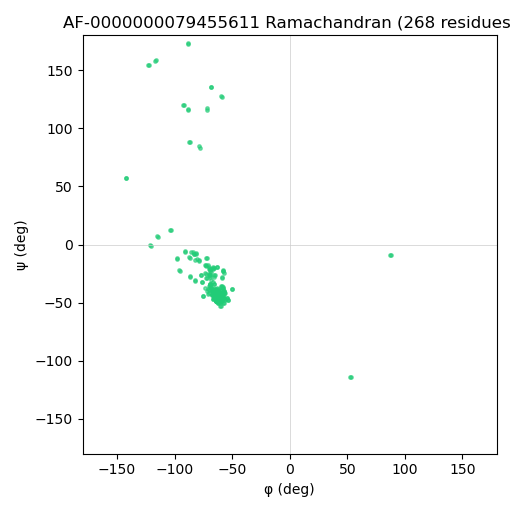ATOM 901 O O . ASP A 1 110 ? -2.58 6.902 13.414 1 94.75 110 ASP A O 1
ATOM 905 N N . PHE A 1 111 ? -3.502 5.508 11.961 1 92.69 111 PHE A N 1
ATOM 906 C CA . PHE A 1 111 ? -2.201 5.008 11.531 1 92.69 111 PHE A CA 1
ATOM 907 C C . PHE A 1 111 ? -1.375 6.125 10.898 1 92.69 111 PHE A C 1
ATOM 909 O O . PHE A 1 111 ? -0.176 6.238 11.164 1 92.69 111 PHE A O 1
ATOM 916 N N . ILE A 1 112 ? -1.953 6.91 10.086 1 95.31 112 ILE A N 1
ATOM 917 C CA . ILE A 1 112 ? -1.253 8.008 9.422 1 95.31 112 ILE A CA 1
ATOM 918 C C . ILE A 1 112 ? -0.81 9.039 10.461 1 95.31 112 ILE A C 1
ATOM 920 O O . ILE A 1 112 ? 0.327 9.516 10.422 1 95.31 112 ILE A O 1
ATOM 924 N N . ILE A 1 113 ? -1.674 9.344 11.375 1 96.19 113 ILE A N 1
ATOM 925 C CA . ILE A 1 113 ? -1.354 10.297 12.438 1 96.19 113 ILE A CA 1
ATOM 926 C C . ILE A 1 113 ? -0.203 9.758 13.281 1 96.19 113 ILE A C 1
ATOM 928 O O . ILE A 1 113 ? 0.714 10.5 13.641 1 96.19 113 ILE A O 1
ATOM 932 N N . ASP A 1 114 ? -0.221 8.492 13.617 1 96.19 114 ASP A N 1
ATOM 933 C CA . ASP A 1 114 ? 0.877 7.883 14.359 1 96.19 114 ASP A CA 1
ATOM 934 C C . ASP A 1 114 ? 2.201 8.047 13.617 1 96.19 114 ASP A C 1
ATOM 936 O O . ASP A 1 114 ? 3.242 8.273 14.234 1 96.19 114 ASP A O 1
ATOM 940 N N . THR A 1 115 ? 2.107 7.895 12.359 1 95.94 115 THR A N 1
ATOM 941 C CA . THR A 1 115 ? 3.305 8.039 11.539 1 95.94 115 THR A CA 1
ATOM 942 C C . THR A 1 115 ? 3.818 9.477 11.578 1 95.94 115 THR A C 1
ATOM 944 O O . THR A 1 115 ? 5.027 9.711 11.648 1 95.94 115 THR A O 1
ATOM 947 N N . LEU A 1 116 ? 2.92 10.469 11.484 1 97.62 116 LEU A N 1
ATOM 948 C CA . LEU A 1 116 ? 3.291 11.875 11.664 1 97.62 116 LEU A CA 1
ATOM 949 C C . LEU A 1 116 ? 3.99 12.078 13.008 1 97.62 116 LEU A C 1
ATOM 951 O O . LEU A 1 116 ? 5.047 12.719 13.07 1 97.62 116 LEU A O 1
ATOM 955 N N . VAL A 1 117 ? 3.406 11.492 14.031 1 97.69 117 VAL A N 1
ATOM 956 C CA . VAL A 1 117 ? 3.912 11.656 15.391 1 97.69 117 VAL A CA 1
ATOM 957 C C . VAL A 1 117 ? 5.297 11.023 15.5 1 97.69 117 VAL A C 1
ATOM 959 O O . VAL A 1 117 ? 6.199 11.602 16.109 1 97.69 117 VAL A O 1
ATOM 962 N N . GLU A 1 118 ? 5.461 9.93 14.961 1 97.19 118 GLU A N 1
ATOM 963 C CA . GLU A 1 118 ? 6.758 9.258 14.969 1 97.19 118 GLU A CA 1
ATOM 964 C C . GLU A 1 118 ? 7.828 10.133 14.32 1 97.19 118 GLU A C 1
ATOM 966 O O . GLU A 1 118 ? 8.93 10.273 14.852 1 97.19 118 GLU A O 1
ATOM 971 N N . GLY A 1 119 ? 7.504 10.633 13.102 1 97.44 119 GLY A N 1
ATOM 972 C CA . GLY A 1 119 ? 8.438 11.539 12.445 1 97.44 119 GLY A CA 1
ATOM 973 C C . GLY A 1 119 ? 8.773 12.758 13.289 1 97.44 119 GLY A C 1
ATOM 974 O O . GLY A 1 119 ? 9.93 13.164 13.359 1 97.44 119 GLY A O 1
ATOM 975 N N . TYR A 1 120 ? 7.82 13.32 13.898 1 97.75 120 TYR A N 1
ATOM 976 C CA . TYR A 1 120 ? 7.969 14.469 14.781 1 97.75 120 TYR A CA 1
ATOM 977 C C . TYR A 1 120 ? 8.891 14.141 15.953 1 97.75 120 TYR A C 1
ATOM 979 O O . TYR A 1 120 ? 9.844 14.875 16.219 1 97.75 120 TYR A O 1
ATOM 987 N N . GLU A 1 121 ? 8.656 13.016 16.641 1 97.38 121 GLU A N 1
ATOM 988 C CA . GLU A 1 121 ? 9.414 12.609 17.812 1 97.38 121 GLU A CA 1
ATOM 989 C C . GLU A 1 121 ? 10.859 12.289 17.453 1 97.38 121 GLU A C 1
ATOM 991 O O . GLU A 1 121 ? 11.781 12.648 18.188 1 97.38 121 GLU A O 1
ATOM 996 N N . LYS A 1 122 ? 11.023 11.633 16.375 1 95.88 122 LYS A N 1
ATOM 997 C CA . LYS A 1 122 ? 12.375 11.297 15.938 1 95.88 122 LYS A CA 1
ATOM 998 C C . LYS A 1 122 ? 13.188 12.555 15.648 1 95.88 122 LYS A C 1
ATOM 1000 O O . LYS A 1 122 ? 14.375 12.625 15.977 1 95.88 122 LYS A O 1
ATOM 1005 N N . ALA A 1 123 ? 12.555 13.492 15.055 1 94.81 123 ALA A N 1
ATOM 1006 C CA . ALA A 1 123 ? 13.227 14.742 14.734 1 94.81 123 ALA A CA 1
ATOM 1007 C C . ALA A 1 123 ? 13.594 15.508 16 1 94.81 123 ALA A C 1
ATOM 1009 O O . ALA A 1 123 ? 14.664 16.109 16.078 1 94.81 123 ALA A O 1
ATOM 1010 N N . LEU A 1 124 ? 12.766 15.5 16.984 1 94.19 124 LEU A N 1
ATOM 1011 C CA . LEU A 1 124 ? 13.039 16.172 18.25 1 94.19 124 LEU A CA 1
ATOM 1012 C C . LEU A 1 124 ? 14.211 15.516 18.969 1 94.19 124 LEU A C 1
ATOM 1014 O O . LEU A 1 124 ? 15.047 16.203 19.562 1 94.19 124 LEU A O 1
ATOM 1018 N N . GLN A 1 125 ? 14.203 14.188 18.906 1 91.62 125 GLN A N 1
ATOM 1019 C CA . GLN A 1 125 ? 15.297 13.445 19.531 1 91.62 125 GLN A CA 1
ATOM 1020 C C . GLN A 1 125 ? 16.625 13.75 18.859 1 91.62 125 GLN A C 1
ATOM 1022 O O . GLN A 1 125 ? 17.656 13.867 19.531 1 91.62 125 GLN A O 1
ATOM 1027 N N . CYS A 1 126 ? 16.641 13.891 17.594 1 88.94 126 CYS A N 1
ATOM 1028 C CA . CYS A 1 126 ? 17.859 14.195 16.859 1 88.94 126 CYS A CA 1
ATOM 1029 C C . CYS A 1 126 ? 18.328 15.609 17.156 1 88.94 126 CYS A C 1
ATOM 1031 O O . CYS A 1 126 ? 19.531 15.875 17.172 1 88.94 126 CYS A O 1
ATOM 1033 N N . GLN A 1 127 ? 17.453 16.547 17.328 1 84.75 127 GLN A N 1
ATOM 1034 C CA . GLN A 1 127 ? 17.797 17.922 17.672 1 84.75 127 GLN A CA 1
ATOM 1035 C C . GLN A 1 127 ? 18.359 18 19.094 1 84.75 127 GLN A C 1
ATOM 1037 O O . GLN A 1 127 ? 19.297 18.766 19.344 1 84.75 127 GLN A O 1
ATOM 1042 N N . GLU A 1 128 ? 17.859 17.25 19.922 1 79.94 128 GLU A N 1
ATOM 1043 C CA . GLU A 1 128 ? 18.328 17.234 21.297 1 79.94 128 GLU A CA 1
ATOM 1044 C C . GLU A 1 128 ? 19.719 16.609 21.391 1 79.94 128 GLU A C 1
ATOM 1046 O O . GLU A 1 128 ? 20.578 17.094 22.156 1 79.94 128 GLU A O 1
ATOM 1051 N N . ASN A 1 129 ? 19.938 15.516 20.672 1 74 129 ASN A N 1
ATOM 1052 C CA . ASN A 1 129 ? 21.234 14.859 20.688 1 74 129 ASN A CA 1
ATOM 1053 C C . ASN A 1 129 ? 22.297 15.719 20.016 1 74 129 ASN A C 1
ATOM 1055 O O . ASN A 1 129 ? 23.484 15.641 20.375 1 74 129 ASN A O 1
ATOM 1059 N N . ALA A 1 130 ? 21.969 16.438 19.141 1 67.19 130 ALA A N 1
ATOM 1060 C CA . ALA A 1 130 ? 22.938 17.312 18.484 1 67.19 130 ALA A CA 1
ATOM 1061 C C . ALA A 1 130 ? 23.375 18.453 19.406 1 67.19 130 ALA A C 1
ATOM 1063 O O . ALA A 1 130 ? 24.516 18.906 19.359 1 67.19 130 ALA A O 1
ATOM 1064 N N . VAL A 1 131 ? 22.469 18.969 20.156 1 64 131 VAL A N 1
ATOM 1065 C CA . VAL A 1 131 ? 22.812 20.062 21.078 1 64 131 VAL A CA 1
ATOM 1066 C C . VAL A 1 131 ? 23.609 19.5 22.25 1 64 131 VAL A C 1
ATOM 1068 O O . VAL A 1 131 ? 24.531 20.156 22.734 1 64 131 VAL A O 1
ATOM 1071 N N . SER A 1 132 ? 23.25 18.375 22.656 1 62.19 132 SER A N 1
ATOM 1072 C CA . SER A 1 132 ? 24 17.828 23.797 1 62.19 132 SER A CA 1
ATOM 1073 C C . SER A 1 132 ? 25.422 17.469 23.406 1 62.19 132 SER A C 1
ATOM 1075 O O . SER A 1 132 ? 26.312 17.453 24.25 1 62.19 132 SER A O 1
ATOM 1077 N N . SER A 1 133 ? 25.609 17.156 22.188 1 59.62 133 SER A N 1
ATOM 1078 C CA . SER A 1 133 ? 26.984 16.812 21.797 1 59.62 133 SER A CA 1
ATOM 1079 C C . SER A 1 133 ? 27.828 18.078 21.672 1 59.62 133 SER A C 1
ATOM 1081 O O . SER A 1 133 ? 29.062 17.984 21.578 1 59.62 133 SER A O 1
ATOM 1083 N N . THR A 1 134 ? 27.297 19.141 21.297 1 57.09 134 THR A N 1
ATOM 1084 C CA . THR A 1 134 ? 28.125 20.328 21.141 1 57.09 134 THR A CA 1
ATOM 1085 C C . THR A 1 134 ? 28.516 20.891 22.5 1 57.09 134 THR A C 1
ATOM 1087 O O . THR A 1 134 ? 29.391 21.766 22.609 1 57.09 134 THR A O 1
ATOM 1090 N N . GLU A 1 135 ? 27.766 20.625 23.438 1 53.22 135 GLU A N 1
ATOM 1091 C CA . GLU A 1 135 ? 28.172 21.172 24.719 1 53.22 135 GLU A CA 1
ATOM 1092 C C . GLU A 1 135 ? 29.234 20.297 25.391 1 53.22 135 GLU A C 1
ATOM 1094 O O . GLU A 1 135 ? 29.828 20.703 26.391 1 53.22 135 GLU A O 1
ATOM 1099 N N . ASP A 1 136 ? 29.406 19.078 24.875 1 42.94 136 ASP A N 1
ATOM 1100 C CA . ASP A 1 136 ? 30.578 18.438 25.469 1 42.94 136 ASP A CA 1
ATOM 1101 C C . ASP A 1 136 ? 31.844 18.766 24.672 1 42.94 136 ASP A C 1
ATOM 1103 O O . ASP A 1 136 ? 31.812 18.781 23.438 1 42.94 136 ASP A O 1
ATOM 1107 N N . MET B 1 1 ? -13.25 23.984 4.016 1 55.78 1 MET B N 1
ATOM 1108 C CA . MET B 1 1 ? -12.508 24.734 5.031 1 55.78 1 MET B CA 1
ATOM 1109 C C . MET B 1 1 ? -12.625 24.062 6.395 1 55.78 1 MET B C 1
ATOM 1111 O O . MET B 1 1 ? -12.312 24.656 7.418 1 55.78 1 MET B O 1
ATOM 1115 N N . VAL B 1 2 ? -13.008 22.75 6.27 1 66.44 2 VAL B N 1
ATOM 1116 C CA . VAL B 1 2 ? -13.594 22.016 7.387 1 66.44 2 VAL B CA 1
ATOM 1117 C C . VAL B 1 2 ? -12.492 21.453 8.281 1 66.44 2 VAL B C 1
ATOM 1119 O O . VAL B 1 2 ? -12.633 21.406 9.5 1 66.44 2 VAL B O 1
ATOM 1122 N N . LEU B 1 3 ? -11.281 21.578 7.887 1 80.62 3 LEU B N 1
ATOM 1123 C CA . LEU B 1 3 ? -10.305 20.781 8.617 1 80.62 3 LEU B CA 1
ATOM 1124 C C . LEU B 1 3 ? -9.891 21.469 9.906 1 80.62 3 LEU B C 1
ATOM 1126 O O . LEU B 1 3 ? -9.68 20.812 10.93 1 80.62 3 LEU B O 1
ATOM 1130 N N . PHE B 1 4 ? -9.914 22.891 9.898 1 80.94 4 PHE B N 1
ATOM 1131 C CA . PHE B 1 4 ? -9.375 23.594 11.055 1 80.94 4 PHE B CA 1
ATOM 1132 C C . PHE B 1 4 ? -10.477 24.375 11.766 1 80.94 4 PHE B C 1
ATOM 1134 O O . PHE B 1 4 ? -10.195 25.172 12.656 1 80.94 4 PHE B O 1
ATOM 1141 N N . GLU B 1 5 ? -11.703 24.188 11.352 1 75.88 5 GLU B N 1
ATOM 1142 C CA . GLU B 1 5 ? -12.828 25 11.828 1 75.88 5 GLU B CA 1
ATOM 1143 C C . GLU B 1 5 ? -12.977 24.891 13.344 1 75.88 5 GLU B C 1
ATOM 1145 O O . GLU B 1 5 ? -13.266 25.891 14.016 1 75.88 5 GLU B O 1
ATOM 1150 N N . ASN B 1 6 ? -12.734 23.797 13.93 1 78.5 6 ASN B N 1
ATOM 1151 C CA . ASN B 1 6 ? -12.898 23.672 15.375 1 78.5 6 ASN B CA 1
ATOM 1152 C C . ASN B 1 6 ? -11.562 23.688 16.094 1 78.5 6 ASN B C 1
ATOM 1154 O O . ASN B 1 6 ? -11.5 23.469 17.312 1 78.5 6 ASN B O 1
ATOM 1158 N N . HIS B 1 7 ? -10.555 24.047 15.43 1 81.38 7 HIS B N 1
ATOM 1159 C CA . HIS B 1 7 ? -9.211 24.094 16 1 81.38 7 HIS B CA 1
ATOM 1160 C C . HIS B 1 7 ? -8.422 25.281 15.492 1 81.38 7 HIS B C 1
ATOM 1162 O O . HIS B 1 7 ? -7.297 25.125 15.008 1 81.38 7 HIS B O 1
ATOM 1168 N N . TYR B 1 8 ? -9.008 26.406 15.734 1 79.19 8 TYR B N 1
ATOM 1169 C CA . TYR B 1 8 ? -8.414 27.641 15.234 1 79.19 8 TYR B CA 1
ATOM 1170 C C . TYR B 1 8 ? -7.121 27.969 15.977 1 79.19 8 TYR B C 1
ATOM 1172 O O . TYR B 1 8 ? -6.254 28.672 15.453 1 79.19 8 TYR B O 1
ATOM 1180 N N . GLU B 1 9 ? -7.047 27.484 17.203 1 83.5 9 GLU B N 1
ATOM 1181 C CA . GLU B 1 9 ? -5.844 27.703 18 1 83.5 9 GLU B CA 1
ATOM 1182 C C . GLU B 1 9 ? -4.605 27.156 17.297 1 83.5 9 GLU B C 1
ATOM 1184 O O . GLU B 1 9 ? -3.496 27.641 17.516 1 83.5 9 GLU B O 1
ATOM 1189 N N . LEU B 1 10 ? -4.836 26.219 16.406 1 85.06 10 LEU B N 1
ATOM 1190 C CA . LEU B 1 10 ? -3.721 25.641 15.664 1 85.06 10 LEU B CA 1
ATOM 1191 C C . LEU B 1 10 ? -3.182 26.625 14.633 1 85.06 10 LEU B C 1
ATOM 1193 O O . LEU B 1 10 ? -1.982 26.641 14.352 1 85.06 10 LEU B O 1
ATOM 1197 N N . LEU B 1 11 ? -4.066 27.469 14.164 1 84.56 11 LEU B N 1
ATOM 1198 C CA . LEU B 1 11 ? -3.672 28.422 13.133 1 84.56 11 LEU B CA 1
ATOM 1199 C C . LEU B 1 11 ? -2.709 29.469 13.695 1 84.56 11 LEU B C 1
ATOM 1201 O O . LEU B 1 11 ? -1.825 29.953 12.977 1 84.56 11 LEU B O 1
ATOM 1205 N N . ASN B 1 12 ? -2.766 29.719 14.945 1 84 12 ASN B N 1
ATOM 1206 C CA . ASN B 1 12 ? -1.916 30.703 15.594 1 84 12 ASN B CA 1
ATOM 1207 C C . ASN B 1 12 ? -0.478 30.203 15.727 1 84 12 ASN B C 1
ATOM 1209 O O . ASN B 1 12 ? 0.436 31 15.961 1 84 12 ASN B O 1
ATOM 1213 N N . LEU B 1 13 ? -0.359 28.891 15.586 1 84.12 13 LEU B N 1
ATOM 1214 C CA . LEU B 1 13 ? 0.983 28.328 15.688 1 84.12 13 LEU B CA 1
ATOM 1215 C C . LEU B 1 13 ? 1.779 28.578 14.414 1 84.12 13 LEU B C 1
ATOM 1217 O O . LEU B 1 13 ? 3.012 28.594 14.438 1 84.12 13 LEU B O 1
ATOM 1221 N N . PHE B 1 14 ? 0.96 28.719 13.375 1 84.81 14 PHE B N 1
ATOM 1222 C CA . PHE B 1 14 ? 1.615 28.891 12.086 1 84.81 14 PHE B CA 1
ATOM 1223 C C . PHE B 1 14 ? 1.805 30.375 11.773 1 84.81 14 PHE B C 1
ATOM 1225 O O . PHE B 1 14 ? 0.833 31.125 11.711 1 84.81 14 PHE B O 1
ATOM 1232 N N . GLU B 1 15 ? 3.062 30.719 11.617 1 81.25 15 GLU B N 1
ATOM 1233 C CA . GLU B 1 15 ? 3.389 32.125 11.367 1 81.25 15 GLU B CA 1
ATOM 1234 C C . GLU B 1 15 ? 2.535 32.688 10.234 1 81.25 15 GLU B C 1
ATOM 1236 O O . GLU B 1 15 ? 2.021 33.812 10.344 1 81.25 15 GLU B O 1
ATOM 1241 N N . LYS B 1 16 ? 2.287 31.938 9.25 1 81.56 16 LYS B N 1
ATOM 1242 C CA . LYS B 1 16 ? 1.587 32.375 8.055 1 81.56 16 LYS B CA 1
ATOM 1243 C C . LYS B 1 16 ? 0.101 32.594 8.328 1 81.56 16 LYS B C 1
ATOM 1245 O O . LYS B 1 16 ? -0.594 33.25 7.547 1 81.56 16 LYS B O 1
ATOM 1250 N N . PHE B 1 17 ? -0.349 32.125 9.5 1 84.56 17 PHE B N 1
ATOM 1251 C CA . PHE B 1 17 ? -1.79 32.156 9.719 1 84.56 17 PHE B CA 1
ATOM 1252 C C . PHE B 1 17 ? -2.125 33 10.953 1 84.56 17 PHE B C 1
ATOM 1254 O O . PHE B 1 17 ? -3.293 33.094 11.336 1 84.56 17 PHE B O 1
ATOM 1261 N N . GLN B 1 18 ? -1.19 33.531 11.641 1 78.62 18 GLN B N 1
ATOM 1262 C CA . GLN B 1 18 ? -1.385 34.281 12.883 1 78.62 18 GLN B CA 1
ATOM 1263 C C . GLN B 1 18 ? -2.307 35.469 12.664 1 78.62 18 GLN B C 1
ATOM 1265 O O . GLN B 1 18 ? -3.025 35.875 13.578 1 78.62 18 GLN B O 1
ATOM 1270 N N . GLY B 1 19 ? -2.43 35.906 11.523 1 77.38 19 GLY B N 1
ATOM 1271 C CA . GLY B 1 19 ? -3.232 37.094 11.273 1 77.38 19 GLY B CA 1
ATOM 1272 C C . GLY B 1 19 ? -4.684 36.781 10.969 1 77.38 19 GLY B C 1
ATOM 1273 O O . GLY B 1 19 ? -5.52 37.688 10.891 1 77.38 19 GLY B O 1
ATOM 1274 N N . LEU B 1 20 ? -4.938 35.531 10.852 1 80.06 20 LEU B N 1
ATOM 1275 C CA . LEU B 1 20 ? -6.301 35.156 10.516 1 80.06 20 LEU B CA 1
ATOM 1276 C C . LEU B 1 20 ? -7.152 35 11.773 1 80.06 20 LEU B C 1
ATOM 1278 O O . LEU B 1 20 ? -7.285 33.906 12.328 1 80.06 20 LEU B O 1
ATOM 1282 N N . LYS B 1 21 ? -7.77 36 12.266 1 77.38 21 LYS B N 1
ATOM 1283 C CA . LYS B 1 21 ? -8.414 36.062 13.57 1 77.38 21 LYS B CA 1
ATOM 1284 C C . LYS B 1 21 ? -9.898 35.75 13.469 1 77.38 21 LYS B C 1
ATOM 1286 O O . LYS B 1 21 ? -10.523 35.344 14.445 1 77.38 21 LYS B O 1
ATOM 1291 N N . THR B 1 22 ? -10.445 35.938 12.289 1 79.81 22 THR B N 1
ATOM 1292 C CA . THR B 1 22 ? -11.883 35.719 12.125 1 79.81 22 THR B CA 1
ATOM 1293 C C . THR B 1 22 ? -12.148 34.562 11.156 1 79.81 22 THR B C 1
ATOM 1295 O O . THR B 1 22 ? -11.281 34.188 10.359 1 79.81 22 THR B O 1
ATOM 1298 N N . ARG B 1 23 ? -13.352 34.031 11.297 1 80.81 23 ARG B N 1
ATOM 1299 C CA . ARG B 1 23 ? -13.773 32.969 10.398 1 80.81 23 ARG B CA 1
ATOM 1300 C C . ARG B 1 23 ? -13.75 33.438 8.945 1 80.81 23 ARG B C 1
ATOM 1302 O O . ARG B 1 23 ? -13.375 32.656 8.047 1 80.81 23 ARG B O 1
ATOM 1309 N N . ASP B 1 24 ? -14.133 34.594 8.773 1 84.88 24 ASP B N 1
ATOM 1310 C CA . ASP B 1 24 ? -14.148 35.156 7.426 1 84.88 24 ASP B CA 1
ATOM 1311 C C . ASP B 1 24 ? -12.734 35.25 6.855 1 84.88 24 ASP B C 1
ATOM 1313 O O . ASP B 1 24 ? -12.508 34.938 5.691 1 84.88 24 ASP B O 1
ATOM 1317 N N . GLU B 1 25 ? -11.844 35.688 7.637 1 84.44 25 GLU B N 1
ATOM 1318 C CA . GLU B 1 25 ? -10.445 35.781 7.211 1 84.44 25 GLU B CA 1
ATOM 1319 C C . GLU B 1 25 ? -9.875 34.406 6.887 1 84.44 25 GLU B C 1
ATOM 1321 O O . GLU B 1 25 ? -9.141 34.25 5.91 1 84.44 25 GLU B O 1
ATOM 1326 N N . GLN B 1 26 ? -10.211 33.5 7.715 1 82.5 26 GLN B N 1
ATOM 1327 C CA . GLN B 1 26 ? -9.734 32.156 7.508 1 82.5 26 GLN B CA 1
ATOM 1328 C C . GLN B 1 26 ? -10.312 31.547 6.227 1 82.5 26 GLN B C 1
ATOM 1330 O O . GLN B 1 26 ? -9.602 30.906 5.461 1 82.5 26 GLN B O 1
ATOM 1335 N N . ALA B 1 27 ? -11.578 31.859 5.98 1 82.69 27 ALA B N 1
ATOM 1336 C CA . ALA B 1 27 ? -12.258 31.328 4.801 1 82.69 27 ALA B CA 1
ATOM 1337 C C . ALA B 1 27 ? -11.695 31.953 3.523 1 82.69 27 ALA B C 1
ATOM 1339 O O . ALA B 1 27 ? -11.695 31.312 2.465 1 82.69 27 ALA B O 1
ATOM 1340 N N . GLU B 1 28 ? -11.102 33.125 3.678 1 86.06 28 GLU B N 1
ATOM 1341 C CA . GLU B 1 28 ? -10.625 33.844 2.506 1 86.06 28 GLU B CA 1
ATOM 1342 C C . GLU B 1 28 ? -9.133 33.625 2.287 1 86.06 28 GLU B C 1
ATOM 1344 O O . GLU B 1 28 ? -8.594 34 1.241 1 86.06 28 GLU B O 1
ATOM 1349 N N . SER B 1 29 ? -8.508 33.062 3.279 1 86.81 29 SER B N 1
ATOM 1350 C CA . SER B 1 29 ? -7.066 32.875 3.178 1 86.81 29 SER B CA 1
ATOM 1351 C C . SER B 1 29 ? -6.727 31.766 2.174 1 86.81 29 SER B C 1
ATOM 1353 O O . SER B 1 29 ? -7.047 30.594 2.395 1 86.81 29 SER B O 1
ATOM 1355 N N . MET B 1 30 ? -6.066 32.125 1.163 1 88.44 30 MET B N 1
ATOM 1356 C CA . MET B 1 30 ? -5.652 31.188 0.137 1 88.44 30 MET B CA 1
ATOM 1357 C C . MET B 1 30 ? -4.582 30.25 0.674 1 88.44 30 MET B C 1
ATOM 1359 O O . MET B 1 30 ? -4.582 29.047 0.357 1 88.44 30 MET B O 1
ATOM 1363 N N . GLU B 1 31 ? -3.752 30.75 1.53 1 88.44 31 GLU B N 1
ATOM 1364 C CA . GLU B 1 31 ? -2.684 29.938 2.098 1 88.44 31 GLU B CA 1
ATOM 1365 C C . GLU B 1 31 ? -3.246 28.844 3 1 88.44 31 GLU B C 1
ATOM 1367 O O . GLU B 1 31 ? -2.777 27.703 2.969 1 88.44 31 GLU B O 1
ATOM 1372 N N . LEU B 1 32 ? -4.145 29.25 3.742 1 88.62 32 LEU B N 1
ATOM 1373 C CA . LEU B 1 32 ? -4.785 28.266 4.617 1 88.62 32 LEU B CA 1
ATOM 1374 C C . LEU B 1 32 ? -5.52 27.219 3.801 1 88.62 32 LEU B C 1
ATOM 1376 O O . LEU B 1 32 ? -5.426 26.016 4.094 1 88.62 32 LEU B O 1
ATOM 1380 N N . ALA B 1 33 ? -6.23 27.641 2.832 1 88 33 ALA B N 1
ATOM 1381 C CA . ALA B 1 33 ? -6.938 26.719 1.942 1 88 33 ALA B CA 1
ATOM 1382 C C . ALA B 1 33 ? -5.973 25.75 1.271 1 88 33 ALA B C 1
ATOM 1384 O O . ALA B 1 33 ? -6.262 24.562 1.151 1 88 33 ALA B O 1
ATOM 1385 N N . ASP B 1 34 ? -4.879 26.25 0.885 1 90.56 34 ASP B N 1
ATOM 1386 C CA . ASP B 1 34 ? -3.859 25.422 0.247 1 90.56 34 ASP B CA 1
ATOM 1387 C C . ASP B 1 34 ? -3.332 24.359 1.209 1 90.56 34 ASP B C 1
ATOM 1389 O O . ASP B 1 34 ? -3.209 23.188 0.843 1 90.56 34 ASP B O 1
ATOM 1393 N N . HIS B 1 35 ? -2.986 24.734 2.408 1 91.12 35 HIS B N 1
ATOM 1394 C CA . HIS B 1 35 ? -2.479 23.781 3.391 1 91.12 35 HIS B CA 1
ATOM 1395 C C . HIS B 1 35 ? -3.523 22.734 3.721 1 91.12 35 HIS B C 1
ATOM 1397 O O . HIS B 1 35 ? -3.205 21.531 3.799 1 91.12 35 HIS B O 1
ATOM 1403 N N . ALA B 1 36 ? -4.754 23.25 3.914 1 89.56 36 ALA B N 1
ATOM 1404 C CA . ALA B 1 36 ? -5.844 22.312 4.172 1 89.56 36 ALA B CA 1
ATOM 1405 C C . ALA B 1 36 ? -6 21.312 3.02 1 89.56 36 ALA B C 1
ATOM 1407 O O . ALA B 1 36 ? -6.23 20.125 3.244 1 89.56 36 ALA B O 1
ATOM 1408 N N . GLY B 1 37 ? -5.895 21.75 1.801 1 90.31 37 GLY B N 1
ATOM 1409 C CA . GLY B 1 37 ? -5.949 20.906 0.625 1 90.31 37 GLY B CA 1
ATOM 1410 C C . GLY B 1 37 ? -4.859 19.844 0.605 1 90.31 37 GLY B C 1
ATOM 1411 O O . GLY B 1 37 ? -5.121 18.688 0.287 1 90.31 37 GLY B O 1
ATOM 1412 N N . ILE B 1 38 ? -3.684 20.234 0.958 1 93.06 38 ILE B N 1
ATOM 1413 C CA . ILE B 1 38 ? -2.553 19.312 1.005 1 93.06 38 ILE B CA 1
ATOM 1414 C C . ILE B 1 38 ? -2.814 18.234 2.051 1 93.06 38 ILE B C 1
ATOM 1416 O O . ILE B 1 38 ? -2.607 17.047 1.789 1 93.06 38 ILE B O 1
ATOM 1420 N N . VAL B 1 39 ? -3.266 18.641 3.24 1 93.38 39 VAL B N 1
ATOM 1421 C CA . VAL B 1 39 ? -3.555 17.703 4.312 1 93.38 39 VAL B CA 1
ATOM 1422 C C . VAL B 1 39 ? -4.621 16.703 3.85 1 93.38 39 VAL B C 1
ATOM 1424 O O . VAL B 1 39 ? -4.422 15.492 3.924 1 93.38 39 VAL B O 1
ATOM 1427 N N . MET B 1 40 ? -5.652 17.25 3.232 1 92.12 40 MET B N 1
ATOM 1428 C CA . MET B 1 40 ? -6.758 16.422 2.783 1 92.12 40 MET B CA 1
ATOM 1429 C C . MET B 1 40 ? -6.297 15.438 1.709 1 92.12 40 MET B C 1
ATOM 1431 O O . MET B 1 40 ? -6.629 14.25 1.758 1 92.12 40 MET B O 1
ATOM 1435 N N . THR B 1 41 ? -5.559 15.891 0.831 1 92 41 THR B N 1
ATOM 1436 C CA . THR B 1 41 ? -5.086 15.055 -0.271 1 92 41 THR B CA 1
ATOM 1437 C C . THR B 1 41 ? -4.133 13.977 0.236 1 92 41 THR B C 1
ATOM 1439 O O . THR B 1 41 ? -4.191 12.828 -0.209 1 92 41 THR B O 1
ATOM 1442 N N . THR B 1 42 ? -3.314 14.32 1.139 1 92.75 42 THR B N 1
ATOM 1443 C CA . THR B 1 42 ? -2.377 13.359 1.709 1 92.75 42 THR B CA 1
ATOM 1444 C C . THR B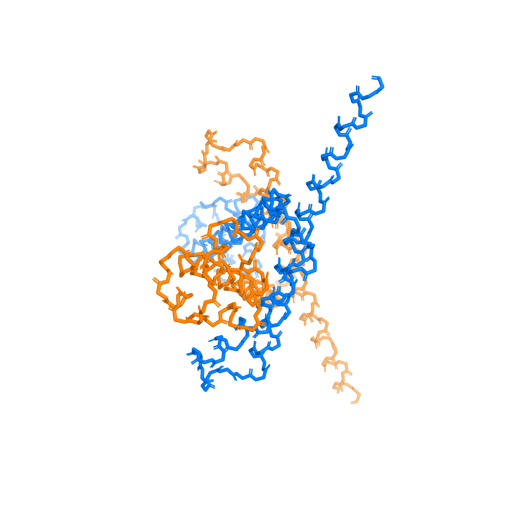 1 42 ? -3.119 12.258 2.455 1 92.75 42 THR B C 1
ATOM 1446 O O . THR B 1 42 ? -2.84 11.07 2.264 1 92.75 42 THR B O 1
ATOM 1449 N N . LEU B 1 43 ? -4.059 12.664 3.268 1 92.94 43 LEU B N 1
ATOM 1450 C CA . LEU B 1 43 ? -4.848 11.688 4.012 1 92.94 43 LEU B CA 1
ATOM 1451 C C . LEU B 1 43 ? -5.617 10.773 3.064 1 92.94 43 LEU B C 1
ATOM 1453 O O . LEU B 1 43 ? -5.617 9.555 3.236 1 92.94 43 LEU B O 1
ATOM 1457 N N . ASP B 1 44 ? -6.223 11.336 2.057 1 90.75 44 ASP B N 1
ATOM 1458 C CA . ASP B 1 44 ? -6.973 10.57 1.068 1 90.75 44 ASP B CA 1
ATOM 1459 C C . ASP B 1 44 ? -6.066 9.57 0.349 1 90.75 44 ASP B C 1
ATOM 1461 O O . ASP B 1 44 ? -6.457 8.422 0.129 1 90.75 44 ASP B O 1
ATOM 1465 N N . LYS B 1 45 ? -4.922 10.055 -0.033 1 91.62 45 LYS B N 1
ATOM 1466 C CA . LYS B 1 45 ? -3.943 9.188 -0.681 1 91.62 45 LYS B CA 1
ATOM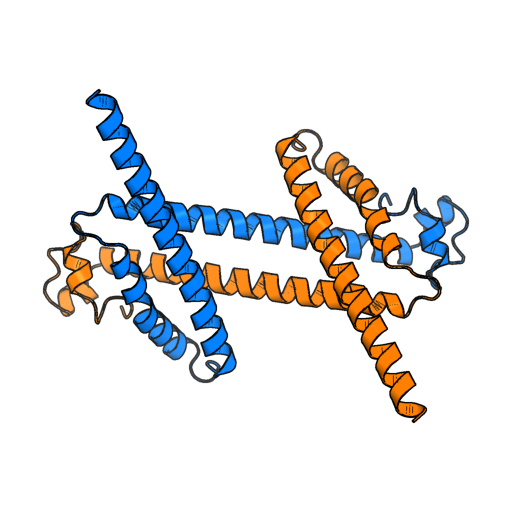 1467 C C . LYS B 1 45 ? -3.572 8.016 0.22 1 91.62 45 LYS B C 1
ATOM 1469 O O . LYS B 1 45 ? -3.512 6.867 -0.236 1 91.62 45 LYS B O 1
ATOM 1474 N N . GLY B 1 46 ? -3.295 8.281 1.493 1 92.88 46 GLY B N 1
ATOM 1475 C CA . GLY B 1 46 ? -2.979 7.219 2.439 1 92.88 46 GLY B CA 1
ATOM 1476 C C . GLY B 1 46 ? -4.086 6.191 2.578 1 92.88 46 GLY B C 1
ATOM 1477 O O . GLY B 1 46 ? -3.834 4.988 2.5 1 92.88 46 GLY B O 1
ATOM 1478 N N . ILE B 1 47 ? -5.258 6.633 2.695 1 90.81 47 ILE B N 1
ATOM 1479 C CA . ILE B 1 47 ? -6.41 5.758 2.877 1 90.81 47 ILE B CA 1
ATOM 1480 C C . ILE B 1 47 ? -6.59 4.875 1.643 1 90.81 47 ILE B C 1
ATOM 1482 O O . ILE B 1 47 ? -6.742 3.658 1.761 1 90.81 47 ILE B O 1
ATOM 1486 N N . LYS B 1 48 ? -6.57 5.457 0.476 1 89.94 48 LYS B N 1
ATOM 1487 C CA . LYS B 1 48 ? -6.73 4.719 -0.773 1 89.94 48 LYS B CA 1
ATOM 1488 C C . LYS B 1 48 ? -5.602 3.715 -0.97 1 89.94 48 LYS B C 1
ATOM 1490 O O . LYS B 1 48 ? -5.836 2.592 -1.422 1 89.94 48 LYS B O 1
ATOM 1495 N N . SER B 1 49 ? -4.43 4.152 -0.666 1 90.38 49 SER B N 1
ATOM 1496 C CA . SER B 1 49 ? -3.277 3.27 -0.803 1 90.38 49 SER B CA 1
ATOM 1497 C C . SER B 1 49 ? -3.4 2.055 0.11 1 90.38 49 SER B C 1
ATOM 1499 O O . SER B 1 49 ? -3.152 0.924 -0.315 1 90.38 49 SER B O 1
ATOM 1501 N N . LEU B 1 50 ? -3.768 2.301 1.285 1 88.5 50 LEU B N 1
ATOM 1502 C CA . LEU B 1 50 ? -3.91 1.211 2.244 1 88.5 50 LEU B CA 1
ATOM 1503 C C . LEU B 1 50 ? -5.055 0.285 1.847 1 88.5 50 LEU B C 1
ATOM 1505 O O . LEU B 1 50 ? -4.961 -0.934 2.012 1 88.5 50 LEU B O 1
ATOM 1509 N N . ASP B 1 51 ? -6.152 0.87 1.375 1 88.56 51 ASP B N 1
ATOM 1510 C CA . ASP B 1 51 ? -7.27 0.073 0.877 1 88.56 51 ASP B CA 1
ATOM 1511 C C . ASP B 1 51 ? -6.844 -0.793 -0.306 1 88.56 51 ASP B C 1
ATOM 1513 O O . ASP B 1 51 ? -7.207 -1.969 -0.384 1 88.56 51 ASP B O 1
ATOM 1517 N N . ASN B 1 52 ? -6.109 -0.223 -1.182 1 88.75 52 ASN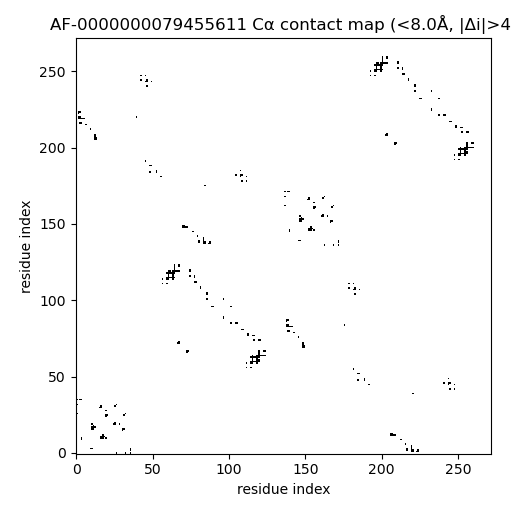 B N 1
ATOM 1518 C CA . ASN B 1 52 ? -5.629 -0.946 -2.354 1 88.75 52 ASN B CA 1
ATOM 1519 C C . ASN B 1 52 ? -4.723 -2.109 -1.962 1 88.75 52 ASN B C 1
ATOM 1521 O O . ASN B 1 52 ? -4.812 -3.193 -2.541 1 88.75 52 ASN B O 1
ATOM 1525 N N . ILE B 1 53 ? -3.893 -1.88 -1.061 1 88.38 53 ILE B N 1
ATOM 1526 C CA . ILE B 1 53 ? -2.979 -2.934 -0.634 1 88.38 53 ILE B CA 1
ATOM 1527 C C . ILE B 1 53 ? -3.766 -4.066 0.021 1 88.38 53 ILE B C 1
ATOM 1529 O O . ILE B 1 53 ? -3.461 -5.242 -0.186 1 88.38 53 ILE B O 1
ATOM 1533 N N . ASP B 1 54 ? -4.715 -3.729 0.864 1 88.25 54 ASP B N 1
ATOM 1534 C CA . ASP B 1 54 ? -5.57 -4.742 1.469 1 88.25 54 ASP B CA 1
ATOM 1535 C C . ASP B 1 54 ? -6.266 -5.586 0.4 1 88.25 54 ASP B C 1
ATOM 1537 O O . ASP B 1 54 ? -6.293 -6.812 0.489 1 88.25 54 ASP B O 1
ATOM 1541 N N . GLU B 1 55 ? -6.828 -4.926 -0.574 1 92.12 55 GLU B N 1
ATOM 1542 C CA . GLU B 1 55 ? -7.48 -5.625 -1.678 1 92.12 55 GLU B CA 1
ATOM 1543 C C . GLU B 1 55 ? -6.5 -6.543 -2.404 1 92.12 55 GLU B C 1
ATOM 1545 O O . GLU B 1 55 ? -6.859 -7.652 -2.799 1 92.12 55 GLU B O 1
ATOM 1550 N N . PHE B 1 56 ? -5.379 -6.043 -2.6 1 94.19 56 PHE B N 1
ATOM 1551 C CA . PHE B 1 56 ? -4.336 -6.828 -3.252 1 94.19 56 PHE B CA 1
ATOM 1552 C C . PHE B 1 56 ? -4.039 -8.102 -2.461 1 94.19 56 PHE B C 1
ATOM 1554 O O . PHE B 1 56 ? -3.992 -9.195 -3.027 1 94.19 56 PHE B O 1
ATOM 1561 N N . PHE B 1 57 ? -3.883 -8.008 -1.19 1 91.56 57 PHE B N 1
ATOM 1562 C CA . PHE B 1 57 ? -3.539 -9.172 -0.388 1 91.56 57 PHE B CA 1
ATOM 1563 C C . PHE B 1 57 ? -4.711 -10.148 -0.321 1 91.56 57 PHE B C 1
ATOM 1565 O O . PHE B 1 57 ? -4.512 -11.367 -0.268 1 91.56 57 PHE B O 1
ATOM 1572 N N . GLN B 1 58 ? -5.871 -9.602 -0.318 1 94.88 58 GLN B N 1
ATOM 1573 C CA . GLN B 1 58 ? -7.031 -10.484 -0.387 1 94.88 58 GLN B CA 1
ATOM 1574 C C . GLN B 1 58 ? -7.031 -11.297 -1.681 1 94.88 58 GLN B C 1
ATOM 1576 O O . GLN B 1 58 ? -7.324 -12.492 -1.67 1 94.88 58 GLN B O 1
ATOM 1581 N N . TYR B 1 59 ? -6.738 -10.664 -2.707 1 96.88 59 TYR B N 1
ATOM 1582 C CA . TYR B 1 59 ? -6.637 -11.336 -4 1 96.88 59 TYR B CA 1
ATOM 1583 C C . TYR B 1 59 ? -5.555 -12.406 -3.977 1 96.88 59 TYR B C 1
ATOM 1585 O O . TYR B 1 59 ? -5.789 -13.539 -4.398 1 96.88 59 TYR B O 1
ATOM 1593 N N . VAL B 1 60 ? -4.398 -12.062 -3.498 1 97.06 60 VAL B N 1
ATOM 1594 C CA . VAL B 1 60 ? -3.277 -12.992 -3.441 1 97.06 60 VAL B CA 1
ATOM 1595 C C . VAL B 1 60 ? -3.646 -14.188 -2.566 1 97.06 60 VAL B C 1
ATOM 1597 O O . VAL B 1 60 ? -3.328 -15.336 -2.902 1 97.06 60 VAL B O 1
ATOM 1600 N N . HIS B 1 61 ? -4.293 -13.914 -1.478 1 96.56 61 HIS B N 1
ATOM 1601 C CA . HIS B 1 61 ? -4.781 -14.977 -0.605 1 96.56 61 HIS B CA 1
ATOM 1602 C C . HIS B 1 61 ? -5.707 -15.922 -1.359 1 96.56 61 HIS B C 1
ATOM 1604 O O . HIS B 1 61 ? -5.562 -17.141 -1.26 1 96.56 61 HIS B O 1
ATOM 1610 N N . THR B 1 62 ? -6.586 -15.398 -2.098 1 97.62 62 THR B N 1
ATOM 1611 C CA . THR B 1 62 ? -7.543 -16.172 -2.877 1 97.62 62 THR B CA 1
ATOM 1612 C C . THR B 1 62 ? -6.824 -17.016 -3.936 1 97.62 62 THR B C 1
ATOM 1614 O O . THR B 1 62 ? -7.191 -18.156 -4.184 1 97.62 62 THR B O 1
ATOM 1617 N N . VAL B 1 63 ? -5.891 -16.375 -4.523 1 97.19 63 VAL B N 1
ATOM 1618 C CA . VAL B 1 63 ? -5.082 -17.109 -5.5 1 97.19 63 VAL B CA 1
ATOM 1619 C C . VAL B 1 63 ? -4.398 -18.297 -4.824 1 97.19 63 VAL B C 1
ATOM 1621 O O . VAL B 1 63 ? -4.418 -19.406 -5.348 1 97.19 63 VAL B O 1
ATOM 1624 N N . GLY B 1 64 ? -3.764 -18.094 -3.705 1 97.62 64 GLY B N 1
ATOM 1625 C CA . GLY B 1 64 ? -3.189 -19.188 -2.939 1 97.62 64 GLY B CA 1
ATOM 1626 C C . GLY B 1 64 ? -4.188 -20.281 -2.637 1 97.62 64 GLY B C 1
ATOM 1627 O O . GLY B 1 64 ? -3.902 -21.469 -2.855 1 97.62 64 GLY B O 1
ATOM 1628 N N . ALA B 1 65 ? -5.355 -19.938 -2.16 1 97.5 65 ALA B N 1
ATOM 1629 C CA . ALA B 1 65 ? -6.426 -20.875 -1.825 1 97.5 65 ALA B CA 1
ATOM 1630 C C . ALA B 1 65 ? -6.832 -21.703 -3.043 1 97.5 65 ALA B C 1
ATOM 1632 O O . ALA B 1 65 ? -7.039 -22.906 -2.939 1 97.5 65 ALA B O 1
ATOM 1633 N N . SER B 1 66 ? -6.949 -21.078 -4.18 1 96.25 66 SER B N 1
ATOM 1634 C CA . SER B 1 66 ? -7.414 -21.75 -5.391 1 96.25 66 SER B CA 1
ATOM 1635 C C . SER B 1 66 ? -6.453 -22.859 -5.816 1 96.25 66 SER B C 1
ATOM 1637 O O . SER B 1 66 ? -6.852 -23.797 -6.5 1 96.25 66 SER B O 1
ATOM 1639 N N . HIS B 1 67 ? -5.27 -22.844 -5.379 1 96.56 67 HIS B N 1
ATOM 1640 C CA . HIS B 1 67 ? -4.27 -23.828 -5.789 1 96.56 67 HIS B CA 1
ATOM 1641 C C . HIS B 1 67 ? -4.391 -25.109 -4.98 1 96.56 67 HIS B C 1
ATOM 1643 O O . HIS B 1 67 ? -3.775 -26.125 -5.32 1 96.56 67 HIS B O 1
ATOM 1649 N N . THR B 1 68 ? -5.211 -25.078 -3.969 1 95.75 68 THR B N 1
ATOM 1650 C CA . THR B 1 68 ? -5.523 -26.328 -3.273 1 95.75 68 THR B CA 1
ATOM 1651 C C . THR B 1 68 ? -6.301 -27.266 -4.184 1 95.75 68 THR B C 1
ATOM 1653 O O . THR B 1 68 ? -6.352 -28.469 -3.936 1 95.75 68 THR B O 1
ATOM 1656 N N . GLN B 1 69 ? -6.922 -26.766 -5.203 1 94.38 69 GLN B N 1
ATOM 1657 C CA . GLN B 1 69 ? -7.742 -27.562 -6.113 1 94.38 69 GLN B CA 1
ATOM 1658 C C . GLN B 1 69 ? -6.875 -28.281 -7.148 1 94.38 69 GLN B C 1
ATOM 1660 O O . GLN B 1 69 ? -7.379 -29.094 -7.926 1 94.38 69 GLN B O 1
ATOM 1665 N N . ILE B 1 70 ? -5.664 -27.984 -7.184 1 93 70 ILE B N 1
ATOM 1666 C CA . ILE B 1 70 ? -4.734 -28.625 -8.109 1 93 70 ILE B CA 1
ATOM 1667 C C . ILE B 1 70 ? -4.156 -29.891 -7.477 1 93 70 ILE B C 1
ATOM 1669 O O . ILE B 1 70 ? -3.408 -29.812 -6.5 1 93 70 ILE B O 1
ATOM 1673 N N . PRO B 1 71 ? -4.43 -30.984 -8.062 1 91.81 71 PRO B N 1
ATOM 1674 C CA . PRO B 1 71 ? -3.93 -32.25 -7.488 1 91.81 71 PRO B CA 1
ATOM 1675 C C . PRO B 1 71 ? -2.406 -32.281 -7.406 1 91.81 71 PRO B C 1
ATOM 1677 O O . PRO B 1 71 ? -1.722 -32 -8.391 1 91.81 71 PRO B O 1
ATOM 1680 N N . GLY B 1 72 ? -1.942 -32.594 -6.215 1 92.62 72 GLY B N 1
ATOM 1681 C CA . GLY B 1 72 ? -0.512 -32.781 -6.031 1 92.62 72 GLY B CA 1
ATOM 1682 C C . GLY B 1 72 ? 0.222 -31.484 -5.715 1 92.62 72 GLY B C 1
ATOM 1683 O O . GLY B 1 72 ? 1.405 -31.5 -5.371 1 92.62 72 GLY B O 1
ATOM 1684 N N . PHE B 1 73 ? -0.456 -30.406 -5.832 1 95.12 73 PHE B N 1
ATOM 1685 C CA . PHE B 1 73 ? 0.17 -29.125 -5.527 1 95.12 73 PHE B CA 1
ATOM 1686 C C . PHE B 1 73 ? 0.45 -29 -4.035 1 95.12 73 PHE B C 1
ATOM 1688 O O . PHE B 1 73 ? -0.384 -29.375 -3.207 1 95.12 73 PHE B O 1
ATOM 1695 N N . LYS B 1 74 ? 1.693 -28.5 -3.74 1 95.56 74 LYS B N 1
ATOM 1696 C CA . LYS B 1 74 ? 2.098 -28.281 -2.354 1 95.56 74 LYS B CA 1
ATOM 1697 C C . LYS B 1 74 ? 2.49 -26.828 -2.117 1 95.56 74 LYS B C 1
ATOM 1699 O O . LYS B 1 74 ? 2.963 -26.156 -3.031 1 95.56 74 LYS B O 1
ATOM 1704 N N . LYS B 1 75 ? 2.35 -26.406 -0.855 1 96.75 75 LYS B N 1
ATOM 1705 C CA . LYS B 1 75 ? 2.633 -25.016 -0.508 1 96.75 75 LYS B CA 1
ATOM 1706 C C . LYS B 1 75 ? 4.07 -24.641 -0.861 1 96.75 75 LYS B C 1
ATOM 1708 O O . LYS B 1 75 ? 4.348 -23.5 -1.227 1 96.75 75 LYS B O 1
ATOM 1713 N N . ASP B 1 76 ? 4.965 -25.641 -0.835 1 96.06 76 ASP B N 1
ATOM 1714 C CA . ASP B 1 76 ? 6.371 -25.391 -1.116 1 96.06 76 ASP B CA 1
ATOM 1715 C C . ASP B 1 76 ? 6.582 -25.031 -2.586 1 96.06 76 ASP B C 1
ATOM 1717 O O . ASP B 1 76 ? 7.602 -24.438 -2.945 1 96.06 76 ASP B O 1
ATOM 1721 N N . ASN B 1 77 ? 5.645 -25.391 -3.453 1 95.31 77 ASN B N 1
ATOM 1722 C CA . ASN B 1 77 ? 5.754 -25.094 -4.879 1 95.31 77 ASN B CA 1
ATOM 1723 C C . ASN B 1 77 ? 5.73 -23.594 -5.141 1 95.31 77 ASN B C 1
ATOM 1725 O O . ASN B 1 77 ? 6.336 -23.109 -6.105 1 95.31 77 ASN B O 1
ATOM 1729 N N . PHE B 1 78 ? 5.125 -22.797 -4.293 1 96.44 78 PHE B N 1
ATOM 1730 C CA . PHE B 1 78 ? 5.078 -21.344 -4.469 1 96.44 78 PHE B CA 1
ATOM 1731 C C . PHE B 1 78 ? 6.484 -20.75 -4.438 1 96.44 78 PHE B C 1
ATOM 1733 O O . PHE B 1 78 ? 6.785 -19.812 -5.18 1 96.44 78 PHE B O 1
ATOM 1740 N N . GLY B 1 79 ? 7.301 -21.266 -3.594 1 95.12 79 GLY B N 1
ATOM 1741 C CA . GLY B 1 79 ? 8.648 -20.734 -3.432 1 95.12 79 GLY B CA 1
ATOM 1742 C C . GLY B 1 79 ? 9.516 -20.938 -4.656 1 95.12 79 GLY B C 1
ATOM 1743 O O . GLY B 1 79 ? 10.5 -20.219 -4.848 1 95.12 79 GLY B O 1
ATOM 1744 N N . LYS B 1 80 ? 9.156 -21.812 -5.48 1 93.62 80 LYS B N 1
ATOM 1745 C CA . LYS B 1 80 ? 9.969 -22.188 -6.637 1 93.62 80 LYS B CA 1
ATOM 1746 C C . LYS B 1 80 ? 9.961 -21.094 -7.695 1 93.62 80 LYS B C 1
ATOM 1748 O O . LYS B 1 80 ? 10.828 -21.062 -8.57 1 93.62 80 LYS B O 1
ATOM 1753 N N . ILE B 1 81 ? 9.031 -20.234 -7.605 1 91.94 81 ILE B N 1
ATOM 1754 C CA . ILE B 1 81 ? 8.922 -19.203 -8.641 1 91.94 81 ILE B CA 1
ATOM 1755 C C . ILE B 1 81 ? 9.805 -18.016 -8.289 1 91.94 81 ILE B C 1
ATOM 1757 O O . ILE B 1 81 ? 10.039 -17.141 -9.117 1 91.94 81 ILE B O 1
ATOM 1761 N N . LYS B 1 82 ? 10.328 -17.953 -7.047 1 93.94 82 LYS B N 1
ATOM 1762 C CA . LYS B 1 82 ? 11.062 -16.781 -6.574 1 93.94 82 LYS B CA 1
ATOM 1763 C C . LYS B 1 82 ? 12.289 -16.516 -7.445 1 93.94 82 LYS B C 1
ATOM 1765 O O . LYS B 1 82 ? 12.438 -15.422 -7.992 1 93.94 82 LYS B O 1
ATOM 1770 N N . GLU B 1 83 ? 13.141 -17.5 -7.648 1 93.5 83 GLU B N 1
ATOM 1771 C CA . GLU B 1 83 ? 14.398 -17.297 -8.359 1 93.5 83 GLU B CA 1
ATOM 1772 C C . GLU B 1 83 ? 14.156 -16.953 -9.828 1 93.5 83 GLU B C 1
ATOM 1774 O O . GLU B 1 83 ? 14.742 -16.016 -10.352 1 93.5 83 GLU B O 1
ATOM 1779 N N . PRO B 1 84 ? 13.281 -17.719 -10.477 1 92.44 84 PRO B N 1
ATOM 1780 C CA . PRO B 1 84 ? 12.984 -17.328 -11.859 1 92.44 84 PRO B CA 1
ATOM 1781 C C . PRO B 1 84 ? 12.445 -15.914 -11.977 1 92.44 84 PRO B C 1
ATOM 1783 O O . PRO B 1 84 ? 12.75 -15.211 -12.945 1 92.44 84 PRO B O 1
ATOM 1786 N N . PHE B 1 85 ? 11.656 -15.5 -11.086 1 93.12 85 PHE B N 1
ATOM 1787 C CA . PHE B 1 85 ? 11.117 -14.141 -11.117 1 93.12 85 PHE B CA 1
ATOM 1788 C C . PHE B 1 85 ? 12.234 -13.117 -10.969 1 93.12 85 PHE B C 1
ATOM 1790 O O . PHE B 1 85 ? 12.305 -12.148 -11.727 1 93.12 85 PHE B O 1
ATOM 1797 N N . LEU B 1 86 ? 13.086 -13.32 -9.977 1 93.31 86 LEU B N 1
ATOM 1798 C CA . LEU B 1 86 ? 14.18 -12.383 -9.742 1 93.31 86 LEU B CA 1
ATOM 1799 C C . LEU B 1 86 ? 15.086 -12.297 -10.961 1 93.31 86 LEU B C 1
ATOM 1801 O O . LEU B 1 86 ? 15.594 -11.227 -11.289 1 93.31 86 LEU B O 1
ATOM 1805 N N . TYR B 1 87 ? 15.258 -13.406 -11.594 1 92.25 87 TYR B N 1
ATOM 1806 C CA . TYR B 1 87 ? 16.031 -13.422 -12.82 1 92.25 87 TYR B CA 1
ATOM 1807 C C . TYR B 1 87 ? 15.375 -12.57 -13.898 1 92.25 87 TYR B C 1
ATOM 1809 O O . TYR B 1 87 ? 16.031 -11.75 -14.547 1 92.25 87 TYR B O 1
ATOM 1817 N N . ALA B 1 88 ? 14.133 -12.805 -14.086 1 90.12 88 ALA B N 1
ATOM 1818 C CA . ALA B 1 88 ? 13.383 -12.039 -15.086 1 90.12 88 ALA B CA 1
ATOM 1819 C C . ALA B 1 88 ? 13.461 -10.547 -14.797 1 90.12 88 ALA B C 1
ATOM 1821 O O . ALA B 1 88 ? 13.594 -9.734 -15.719 1 90.12 88 ALA B O 1
ATOM 1822 N N . VAL B 1 89 ? 13.359 -10.148 -13.516 1 90.38 89 VAL B N 1
ATOM 1823 C CA . VAL B 1 89 ? 13.438 -8.75 -13.109 1 90.38 89 VAL B CA 1
ATOM 1824 C C . VAL B 1 89 ? 14.812 -8.188 -13.469 1 90.38 89 VAL B C 1
ATOM 1826 O O . VAL B 1 89 ? 14.914 -7.078 -14 1 90.38 89 VAL B O 1
ATOM 1829 N N . ARG B 1 90 ? 15.82 -8.945 -13.188 1 91.44 90 ARG B N 1
ATOM 1830 C CA . ARG B 1 90 ? 17.188 -8.523 -13.508 1 91.44 90 ARG B CA 1
ATOM 1831 C C . ARG B 1 90 ? 17.344 -8.281 -15 1 91.44 90 ARG B C 1
ATOM 1833 O O . ARG B 1 90 ? 17.953 -7.297 -15.414 1 91.44 90 ARG B O 1
ATOM 1840 N N . GLU B 1 91 ? 16.812 -9.148 -15.781 1 91.5 91 GLU B N 1
ATOM 1841 C CA . GLU B 1 91 ? 16.906 -9.023 -17.234 1 91.5 91 GLU B CA 1
ATOM 1842 C C . GLU B 1 91 ? 16.141 -7.797 -17.734 1 91.5 91 GLU B C 1
ATOM 1844 O O . GLU B 1 91 ? 16.547 -7.164 -18.703 1 91.5 91 GLU B O 1
ATOM 1849 N N . THR B 1 92 ? 15.094 -7.504 -17.078 1 87.56 92 THR B N 1
ATOM 1850 C CA . THR B 1 92 ? 14.258 -6.379 -17.469 1 87.56 92 THR B CA 1
ATOM 1851 C C . THR B 1 92 ? 14.906 -5.055 -17.078 1 87.56 92 THR B C 1
ATOM 1853 O O . THR B 1 92 ? 14.938 -4.117 -17.875 1 87.56 92 THR B O 1
ATOM 1856 N N . LEU B 1 93 ? 15.43 -4.961 -15.891 1 88.94 93 LEU B N 1
ATOM 1857 C CA . LEU B 1 93 ? 15.922 -3.701 -15.352 1 88.94 93 LEU B CA 1
ATOM 1858 C C . LEU B 1 93 ? 17.375 -3.465 -15.766 1 88.94 93 LEU B C 1
ATOM 1860 O O . LEU B 1 93 ? 17.812 -2.32 -15.852 1 88.94 93 LEU B O 1
ATOM 1864 N N . GLN B 1 94 ? 18.062 -4.641 -15.992 1 93.06 94 GLN B N 1
ATOM 1865 C CA . GLN B 1 94 ? 19.453 -4.559 -16.406 1 93.06 94 GLN B CA 1
ATOM 1866 C C . GLN B 1 94 ? 20.266 -3.689 -15.453 1 93.06 94 GLN B C 1
ATOM 1868 O O . GLN B 1 94 ? 20.344 -3.979 -14.258 1 93.06 94 GLN B O 1
ATOM 1873 N N . GLU B 1 95 ? 20.797 -2.506 -15.859 1 91.38 95 GLU B N 1
ATOM 1874 C CA . GLU B 1 95 ? 21.703 -1.666 -15.078 1 91.38 95 GLU B CA 1
ATOM 1875 C C . GLU B 1 95 ? 20.969 -1.029 -13.898 1 91.38 95 GLU B C 1
ATOM 1877 O O . GLU B 1 95 ? 21.609 -0.643 -12.914 1 91.38 95 GLU B O 1
ATOM 1882 N N . ARG B 1 96 ? 19.781 -0.964 -13.977 1 88.94 96 ARG B N 1
ATOM 1883 C CA . ARG B 1 96 ? 19 -0.377 -12.891 1 88.94 96 ARG B CA 1
ATOM 1884 C C . ARG B 1 96 ? 18.828 -1.367 -11.742 1 88.94 96 ARG B C 1
ATOM 1886 O O . ARG B 1 96 ? 18.375 -0.995 -10.656 1 88.94 96 ARG B O 1
ATOM 1893 N N . TYR B 1 97 ? 19.141 -2.617 -12.039 1 90.81 97 TYR B N 1
ATOM 1894 C CA . TYR B 1 97 ? 19.062 -3.662 -11.023 1 90.81 97 TYR B CA 1
ATOM 1895 C C . TYR B 1 97 ? 20.25 -3.607 -10.086 1 90.81 97 TYR B C 1
ATOM 1897 O O . TYR B 1 97 ? 21.203 -4.379 -10.234 1 90.81 97 TYR B O 1
ATOM 1905 N N . THR B 1 98 ? 20.188 -2.754 -9.086 1 91.62 98 THR B N 1
ATOM 1906 C CA . THR B 1 98 ? 21.25 -2.588 -8.094 1 91.62 98 THR B CA 1
ATOM 1907 C C . THR B 1 98 ? 21.062 -3.561 -6.93 1 91.62 98 THR B C 1
ATOM 1909 O O . THR B 1 98 ? 20.031 -4.234 -6.84 1 91.62 98 THR B O 1
ATOM 1912 N N . THR B 1 99 ? 22.047 -3.561 -6.086 1 90.81 99 THR B N 1
ATOM 1913 C CA . THR B 1 99 ? 21.984 -4.43 -4.918 1 90.81 99 THR B CA 1
ATOM 1914 C C . THR B 1 99 ? 20.812 -4.043 -4.016 1 90.81 99 THR B C 1
ATOM 1916 O O . THR B 1 99 ? 20.141 -4.91 -3.469 1 90.81 99 THR B O 1
ATOM 1919 N N . ASN B 1 100 ? 20.625 -2.758 -3.844 1 85.06 100 ASN B N 1
ATOM 1920 C CA . ASN B 1 100 ? 19.516 -2.271 -3.025 1 85.06 100 ASN B CA 1
ATOM 1921 C C . ASN B 1 100 ? 18.172 -2.678 -3.607 1 85.06 100 ASN B C 1
ATOM 1923 O O . ASN B 1 100 ? 17.281 -3.119 -2.877 1 85.06 100 ASN B O 1
ATOM 1927 N N . ILE B 1 101 ? 18.062 -2.604 -4.891 1 85.19 101 ILE B N 1
ATOM 1928 C CA . ILE B 1 101 ? 16.828 -2.988 -5.574 1 85.19 101 ILE B CA 1
ATOM 1929 C C . ILE B 1 101 ? 16.594 -4.488 -5.414 1 85.19 101 ILE B C 1
ATOM 1931 O O . ILE B 1 101 ? 15.477 -4.922 -5.133 1 85.19 101 ILE B O 1
ATOM 1935 N N . GLU B 1 102 ? 17.609 -5.234 -5.52 1 90.75 102 GLU B N 1
ATOM 1936 C CA . GLU B 1 102 ? 17.516 -6.684 -5.359 1 90.75 102 GLU B CA 1
ATOM 1937 C C . GLU B 1 102 ? 16.984 -7.055 -3.977 1 90.75 102 GLU B C 1
ATOM 1939 O O . GLU B 1 102 ? 16.109 -7.91 -3.848 1 90.75 102 GLU B O 1
ATOM 1944 N N . VAL B 1 103 ? 17.5 -6.449 -2.979 1 89.06 103 VAL B N 1
ATOM 1945 C CA . VAL B 1 103 ? 17.109 -6.742 -1.604 1 89.06 103 VAL B CA 1
ATOM 1946 C C . VAL B 1 103 ? 15.625 -6.43 -1.41 1 89.06 103 VAL B C 1
ATOM 1948 O O . VAL B 1 103 ? 14.891 -7.234 -0.839 1 89.06 103 VAL B O 1
ATOM 1951 N N . ILE B 1 104 ? 15.203 -5.34 -1.93 1 86.38 104 ILE B N 1
ATOM 1952 C CA . ILE B 1 104 ? 13.812 -4.918 -1.784 1 86.38 104 ILE B CA 1
ATOM 1953 C C . ILE B 1 104 ? 12.898 -5.902 -2.508 1 86.38 104 ILE B C 1
ATOM 1955 O O . ILE B 1 104 ? 11.867 -6.312 -1.966 1 86.38 104 ILE B O 1
ATOM 1959 N N . TYR B 1 105 ? 13.297 -6.277 -3.74 1 91.06 105 TYR B N 1
ATOM 1960 C CA . TYR B 1 105 ? 12.5 -7.223 -4.512 1 91.06 105 TYR B CA 1
ATOM 1961 C C . TYR B 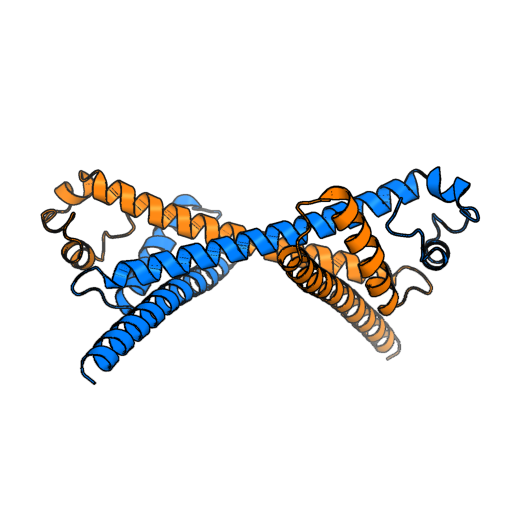1 105 ? 12.422 -8.57 -3.809 1 91.06 105 TYR B C 1
ATOM 1963 O O . TYR B 1 105 ? 11.359 -9.195 -3.764 1 91.06 105 TYR B O 1
ATOM 1971 N N . LYS B 1 106 ? 13.516 -8.992 -3.256 1 92.88 106 LYS B N 1
ATOM 1972 C CA . LYS B 1 106 ? 13.562 -10.281 -2.57 1 92.88 106 LYS B CA 1
ATOM 1973 C C . LYS B 1 106 ? 12.641 -10.289 -1.357 1 92.88 106 LYS B C 1
ATOM 1975 O O . LYS B 1 106 ? 11.859 -11.227 -1.176 1 92.88 106 LYS B O 1
ATOM 1980 N N . ILE B 1 107 ? 12.719 -9.281 -0.55 1 91 107 ILE B N 1
ATOM 1981 C CA . ILE B 1 107 ? 11.883 -9.18 0.64 1 91 107 ILE B CA 1
ATOM 1982 C C . ILE B 1 107 ? 10.414 -9.133 0.234 1 91 107 ILE B C 1
ATOM 1984 O O . ILE B 1 107 ? 9.578 -9.828 0.819 1 91 107 ILE B O 1
ATOM 1988 N N . THR B 1 108 ? 10.109 -8.359 -0.773 1 92.12 108 THR B N 1
ATOM 1989 C CA . THR B 1 108 ? 8.734 -8.172 -1.214 1 92.12 108 THR B CA 1
ATOM 1990 C C . THR B 1 108 ? 8.156 -9.469 -1.771 1 92.12 108 THR B C 1
ATOM 1992 O O . THR B 1 108 ? 7.035 -9.852 -1.438 1 92.12 108 THR B O 1
ATOM 1995 N N . ILE B 1 109 ? 8.906 -10.125 -2.584 1 94.44 109 ILE B N 1
ATOM 1996 C CA . ILE B 1 109 ? 8.422 -11.367 -3.186 1 94.44 109 ILE B CA 1
ATOM 1997 C C . ILE B 1 109 ? 8.211 -12.414 -2.102 1 94.44 109 ILE B C 1
ATOM 1999 O O . ILE B 1 109 ? 7.266 -13.203 -2.164 1 94.44 109 ILE B O 1
ATOM 2003 N N . ASP B 1 110 ? 9.094 -12.469 -1.131 1 94.62 110 ASP B N 1
ATOM 2004 C CA . ASP B 1 110 ? 8.906 -13.391 -0.013 1 94.62 110 ASP B CA 1
ATOM 2005 C C . ASP B 1 110 ? 7.578 -13.117 0.698 1 94.62 110 ASP B C 1
ATOM 2007 O O . ASP B 1 110 ? 6.855 -14.055 1.048 1 94.62 110 ASP B O 1
ATOM 2011 N N . PHE B 1 111 ? 7.336 -11.891 0.896 1 92.5 111 PHE B N 1
ATOM 2012 C CA . PHE B 1 111 ? 6.094 -11.508 1.556 1 92.5 111 PHE B CA 1
ATOM 2013 C C . PHE B 1 111 ? 4.883 -11.945 0.737 1 92.5 111 PHE B C 1
ATOM 2015 O O . PHE B 1 111 ? 3.904 -12.453 1.288 1 92.5 111 PHE B O 1
ATOM 2022 N N . ILE B 1 112 ? 4.918 -11.758 -0.523 1 95.25 112 ILE B N 1
ATOM 2023 C CA . ILE B 1 112 ? 3.812 -12.133 -1.399 1 95.25 112 ILE B CA 1
ATOM 2024 C C . ILE B 1 112 ? 3.648 -13.656 -1.4 1 95.25 112 ILE B C 1
ATOM 2026 O O . ILE B 1 112 ? 2.529 -14.164 -1.299 1 95.25 112 ILE B O 1
ATOM 2030 N N . ILE B 1 113 ? 4.738 -14.352 -1.475 1 96.12 113 ILE B N 1
ATOM 2031 C CA . ILE B 1 113 ? 4.707 -15.805 -1.456 1 96.12 113 ILE B CA 1
ATOM 2032 C C . ILE B 1 113 ? 4.133 -16.297 -0.129 1 96.12 113 ILE B C 1
ATOM 2034 O O . ILE B 1 113 ? 3.314 -17.219 -0.102 1 96.12 113 ILE B O 1
ATOM 2038 N N . ASP B 1 114 ? 4.531 -15.711 0.97 1 96.06 114 ASP B N 1
ATOM 2039 C CA . ASP B 1 114 ? 3.975 -16.062 2.273 1 96.06 114 ASP B CA 1
ATOM 2040 C C . ASP B 1 114 ? 2.457 -15.883 2.289 1 96.06 114 ASP B C 1
ATOM 2042 O O . ASP B 1 114 ? 1.74 -16.688 2.889 1 96.06 114 ASP B O 1
ATOM 2046 N N . THR B 1 115 ? 2.043 -14.852 1.674 1 95.81 115 THR B N 1
ATOM 2047 C CA . THR B 1 115 ? 0.61 -14.586 1.605 1 95.81 115 THR B CA 1
ATOM 2048 C C . THR B 1 115 ? -0.103 -15.664 0.794 1 95.81 115 THR B C 1
ATOM 2050 O O . THR B 1 115 ? -1.193 -16.109 1.162 1 95.81 115 THR B O 1
ATOM 2053 N N . LEU B 1 116 ? 0.462 -16.062 -0.358 1 97.56 116 LEU B N 1
ATOM 2054 C CA . LEU B 1 116 ? -0.065 -17.188 -1.125 1 97.56 116 LEU B CA 1
ATOM 2055 C C . LEU B 1 116 ? -0.176 -18.438 -0.254 1 97.56 116 LEU B C 1
ATOM 2057 O O . LEU B 1 116 ? -1.213 -19.109 -0.248 1 97.56 116 LEU B O 1
ATOM 2061 N N . VAL B 1 117 ? 0.89 -18.688 0.497 1 97.69 117 VAL B N 1
ATOM 2062 C CA . VAL B 1 117 ? 0.967 -19.875 1.332 1 97.69 117 VAL B CA 1
ATOM 2063 C C . VAL B 1 117 ? -0.101 -19.828 2.422 1 97.69 117 VAL B C 1
ATOM 2065 O O . VAL B 1 117 ? -0.766 -20.828 2.703 1 97.69 117 VAL B O 1
ATOM 2068 N N . GLU B 1 118 ? -0.255 -18.75 3.002 1 97.12 118 GLU B N 1
ATOM 2069 C CA . GLU B 1 118 ? -1.28 -18.562 4.023 1 97.12 118 GLU B CA 1
ATOM 2070 C C . GLU B 1 118 ? -2.67 -18.875 3.473 1 97.12 118 GLU B C 1
ATOM 2072 O O . GLU B 1 118 ? -3.459 -19.562 4.121 1 97.12 118 GLU B O 1
ATOM 2077 N N . GLY B 1 119 ? -2.98 -18.25 2.299 1 97.44 119 GLY B N 1
ATOM 2078 C CA . GLY B 1 119 ? -4.254 -18.547 1.664 1 97.44 119 GLY B CA 1
ATOM 2079 C C . GLY B 1 119 ? -4.445 -20.016 1.375 1 97.44 119 GLY B C 1
ATOM 2080 O O . GLY B 1 119 ? -5.531 -20.562 1.595 1 97.44 119 GLY B O 1
ATOM 2081 N N . TYR B 1 120 ? -3.451 -20.656 0.917 1 97.75 120 TYR B N 1
ATOM 2082 C CA . TYR B 1 120 ? -3.441 -22.078 0.628 1 97.75 120 TYR B CA 1
ATOM 2083 C C . TYR B 1 120 ? -3.721 -22.891 1.888 1 97.75 120 TYR B C 1
ATOM 2085 O O . TYR B 1 120 ? -4.602 -23.75 1.894 1 97.75 120 TYR B O 1
ATOM 2093 N N . GLU B 1 121 ? -3.01 -22.609 2.984 1 97.38 121 GLU B N 1
ATOM 2094 C CA . GLU B 1 121 ? -3.127 -23.344 4.238 1 97.38 121 GLU B CA 1
ATOM 2095 C C . GLU B 1 121 ? -4.504 -23.156 4.867 1 97.38 121 GLU B C 1
ATOM 2097 O O . GLU B 1 121 ? -5.094 -24.094 5.387 1 97.38 121 GLU B O 1
ATOM 2102 N N . LYS B 1 122 ? -4.965 -21.969 4.832 1 95.88 122 LYS B N 1
ATOM 2103 C CA . LYS B 1 122 ? -6.289 -21.688 5.383 1 95.88 122 LYS B CA 1
ATOM 2104 C C . LYS B 1 122 ? -7.371 -22.469 4.641 1 95.88 122 LYS B C 1
ATOM 2106 O O . LYS B 1 122 ? -8.305 -22.984 5.254 1 95.88 122 LYS B O 1
ATOM 2111 N N . ALA B 1 123 ? -7.23 -22.516 3.369 1 94.81 123 ALA B N 1
ATOM 2112 C CA . ALA B 1 123 ? -8.203 -23.25 2.559 1 94.81 123 ALA B CA 1
ATOM 2113 C C . ALA B 1 123 ? -8.156 -24.75 2.857 1 94.81 123 ALA B C 1
ATOM 2115 O O . ALA B 1 123 ? -9.195 -25.406 2.889 1 94.81 123 ALA B O 1
ATOM 2116 N N . LEU B 1 124 ? -7.016 -25.297 3.041 1 94.19 124 LEU B N 1
ATOM 2117 C CA . LEU B 1 124 ? -6.867 -26.703 3.363 1 94.19 124 LEU B CA 1
ATOM 2118 C C . LEU B 1 124 ? -7.492 -27.016 4.719 1 94.19 124 LEU B C 1
ATOM 2120 O O . LEU B 1 124 ? -8.125 -28.062 4.887 1 94.19 124 LEU B O 1
ATOM 2124 N N . GLN B 1 125 ? -7.246 -26.109 5.656 1 91.69 125 GLN B N 1
ATOM 2125 C CA . GLN B 1 125 ? -7.816 -26.281 6.984 1 91.69 125 GLN B CA 1
ATOM 2126 C C . GLN B 1 125 ? -9.344 -26.25 6.938 1 91.69 125 GLN B C 1
ATOM 2128 O O . GLN B 1 125 ? -10.008 -27.016 7.648 1 91.69 125 GLN B O 1
ATOM 2133 N N . CYS B 1 126 ? -9.891 -25.438 6.133 1 88.81 126 CYS B N 1
ATOM 2134 C CA . CYS B 1 126 ? -11.344 -25.344 6.012 1 88.81 126 CYS B CA 1
ATOM 2135 C C . CYS B 1 126 ? -11.922 -26.578 5.34 1 88.81 126 CYS B C 1
ATOM 2137 O O . CYS B 1 126 ? -13.039 -26.984 5.652 1 88.81 126 CYS B O 1
ATOM 2139 N N . GLN B 1 127 ? -11.234 -27.141 4.395 1 84.56 127 GLN B N 1
ATOM 2140 C CA . GLN B 1 127 ? -11.656 -28.359 3.725 1 84.56 127 GLN B CA 1
ATOM 2141 C C . GLN B 1 127 ? -11.594 -29.562 4.668 1 84.56 127 GLN B C 1
ATOM 2143 O O . GLN B 1 127 ? -12.469 -30.422 4.641 1 84.56 127 GLN B O 1
ATOM 2148 N N . GLU B 1 128 ? -10.648 -29.578 5.449 1 79.38 128 GLU B N 1
ATOM 2149 C CA . GLU B 1 128 ? -10.508 -30.672 6.402 1 79.38 128 GLU B CA 1
ATOM 2150 C C . GLU B 1 128 ? -11.578 -30.594 7.484 1 79.38 128 GLU B C 1
ATOM 2152 O O . GLU B 1 128 ? -12.125 -31.625 7.891 1 79.38 128 GLU B O 1
ATOM 2157 N N . ASN B 1 129 ? -11.852 -29.391 7.984 1 73.88 129 ASN B N 1
ATOM 2158 C CA . ASN B 1 129 ? -12.883 -29.219 9.008 1 73.88 129 ASN B CA 1
ATOM 2159 C C . ASN B 1 129 ? -14.273 -29.516 8.453 1 73.88 129 ASN B C 1
ATOM 2161 O O . ASN B 1 129 ? -15.156 -29.969 9.188 1 73.88 129 ASN B O 1
ATOM 2165 N N . ALA B 1 130 ? -14.461 -29.266 7.316 1 66.62 130 ALA B N 1
ATOM 2166 C CA . ALA B 1 130 ? -15.766 -29.547 6.723 1 66.62 130 ALA B CA 1
ATOM 2167 C C . ALA B 1 130 ? -16 -31.047 6.594 1 66.62 130 ALA B C 1
ATOM 2169 O O . ALA B 1 130 ? -17.125 -31.531 6.738 1 66.62 130 ALA B O 1
ATOM 2170 N N . VAL B 1 131 ? -15.008 -31.781 6.246 1 64.12 131 VAL B N 1
ATOM 2171 C CA . VAL B 1 131 ? -15.141 -33.219 6.098 1 64.12 131 VAL B CA 1
ATOM 2172 C C . VAL B 1 131 ? -15.273 -33.875 7.473 1 64.12 131 VAL B C 1
ATOM 2174 O O . VAL B 1 131 ? -16.016 -34.844 7.641 1 64.12 131 VAL B O 1
ATOM 2177 N N . SER B 1 132 ? -14.539 -33.406 8.359 1 62 132 SER B N 1
ATOM 2178 C CA . SER B 1 132 ? -14.633 -34 9.688 1 62 132 SER B CA 1
ATOM 2179 C C . SER B 1 132 ? -16 -33.75 10.312 1 62 132 SER B C 1
ATOM 2181 O O . SER B 1 132 ? -16.453 -34.562 11.141 1 62 132 SER B O 1
ATOM 2183 N N . SER B 1 133 ? -16.594 -32.719 9.945 1 59.72 133 SER B N 1
ATOM 2184 C CA . SER B 1 133 ? -17.906 -32.469 10.531 1 59.72 133 SER B CA 1
ATOM 2185 C C . SER B 1 133 ? -18.969 -33.375 9.891 1 59.72 133 SER B C 1
ATOM 2187 O O . SER B 1 133 ? -20.078 -33.5 10.406 1 59.72 133 SER B O 1
ATOM 2189 N N . THR B 1 134 ? -18.828 -33.688 8.672 1 58.09 134 THR B N 1
ATOM 2190 C CA . THR B 1 134 ? -19.859 -34.531 8.078 1 58.09 134 THR B CA 1
ATOM 2191 C C . THR B 1 134 ? -19.766 -35.969 8.586 1 58.09 134 THR B C 1
ATOM 2193 O O . THR B 1 134 ? -20.672 -36.781 8.359 1 58.09 134 THR B O 1
ATOM 2196 N N . GLU B 1 135 ? -18.641 -36.312 8.969 1 54.25 135 GLU B N 1
ATOM 2197 C CA . GLU B 1 135 ? -18.609 -37.688 9.438 1 54.25 135 GLU B CA 1
ATOM 2198 C C . GLU B 1 135 ? -19.125 -37.781 10.867 1 54.25 135 GLU B C 1
ATOM 2200 O O . GLU B 1 135 ? -19.406 -38.906 11.352 1 54.25 135 GLU B O 1
ATOM 2205 N N . ASP B 1 136 ? -19.281 -36.688 11.57 1 43.31 136 ASP B N 1
ATOM 2206 C CA . ASP B 1 136 ? -19.984 -36.906 12.828 1 43.31 136 ASP B CA 1
ATOM 2207 C C . ASP B 1 136 ? -21.5 -36.75 12.641 1 43.31 136 ASP B C 1
ATOM 2209 O O . ASP B 1 136 ? -21.953 -35.844 11.938 1 43.31 136 ASP B O 1
#

pLDDT: mean 88.01, std 9.67, range [42.94, 97.75]

Secondary structure (DSSP, 8-state):
-GGGTT-GGGGGGSGGGTT--SHHHHHH-HHHHHHHHHHHHHHHHHHHHHHHHHHHHHHHHHHHHHGGGSTT--GGGGGGGHHHHHHHHHHHHGGG--HHHHHHHHHHHHHHHHHHHHHHHHHHHHHHHHHHHH--/-GGGTT-GGGGGGSGGGTT--SHHHHHH-HHHHHHHHHHHHHHHHHHHHHHHHHHHHHHHHHHHHHGGGSTT--GGGGGGGHHHHHHHHHHHHGGG--HHHHHHHHHHHHHHHHHHHHHHHHHHHHHHHHHHHHH-

Organism: NCBI:txid69355

Nearest PDB structures (foldseek):
  5ziq-assembly3_C  TM=5.871E-01  e=1.587E-04  Ramazzottius varieornatus
  7dgo-assembly1_A  TM=5.936E-01  e=2.476E-04  Equus caballus
  6q6p-assembly1_A  TM=5.451E-01  e=2.559E-03  Dissostichus mawsoni
  4b3w-assembly1_B  TM=5.462E-01  e=4.987E-03  Homo sapiens
  1ux9-assembly2_B  TM=5.473E-01  e=1.214E-02  Homo sapiens